Protein AF-U1SFY6-F1 (afdb_monomer_lite)

pLDDT: mean 76.47, std 9.53, range [49.84, 92.94]

Sequence (191 aa):
MIACAILELCFGMWHQLIAFMLAITPFYAVVGLLTALAYGDMALTVPIFVRIFLLGLTCLPMLTAREADVVRVLQTLHAPRAVTLAVLISLRFVHVMAVQAHRVVAARRTMPRRGVRLVPLWRMLVPLLDRALAIGDDLTHSLELRGFTLRSNARYSVYKTLHMRGIDYLWISLWVALNITLIVLWIMGIA

Radius of gyration: 24.05 Å; chains: 1; bounding box: 48×63×58 Å

Foldseek 3Di:
DVVVLVLCVVVPCVVLLVVVCVVCVVVLVVVLVVLCVPPVDPVVSVVVSVVVVVVVSVCSVVVVDDLVVVLLVVVVVVHQPVVSVVSVCVVVLVVVLVVVLVVLVVVVVPDPDPPDPDDDPVVSVVVSVVVSVVVVVVVVVVCVVVVNDSDPPDDDDDPDHDDDDPVNVVSVVVVVVVVVVVVVCVVVVVD

Structure (mmCIF, N/CA/C/O backbone):
data_AF-U1SFY6-F1
#
_entry.id   AF-U1SFY6-F1
#
loop_
_atom_site.group_PDB
_atom_site.id
_atom_site.type_symbol
_atom_site.label_atom_id
_atom_site.label_alt_id
_atom_site.label_comp_id
_atom_site.label_asym_id
_atom_site.label_entity_id
_atom_site.label_seq_id
_atom_site.pdbx_PDB_ins_code
_atom_site.Cartn_x
_atom_site.Cartn_y
_atom_site.Cartn_z
_atom_site.occupancy
_atom_site.B_iso_or_equiv
_atom_site.auth_seq_id
_atom_site.auth_comp_id
_atom_site.auth_asym_id
_atom_site.auth_atom_id
_atom_site.pdbx_PDB_model_num
ATOM 1 N N . MET A 1 1 ? -14.362 -9.709 16.902 1.00 60.75 1 MET A N 1
ATOM 2 C CA . MET A 1 1 ? -13.272 -8.703 16.868 1.00 60.75 1 MET A CA 1
ATOM 3 C C . MET A 1 1 ? -12.150 -9.019 17.854 1.00 60.75 1 MET A C 1
ATOM 5 O O . MET A 1 1 ? -11.043 -9.244 17.395 1.00 60.75 1 MET A O 1
ATOM 9 N N . ILE A 1 2 ? -12.410 -9.132 19.166 1.00 63.94 2 ILE A N 1
ATOM 10 C CA . ILE A 1 2 ? -11.377 -9.502 20.166 1.00 63.94 2 ILE A CA 1
ATOM 11 C C . ILE A 1 2 ? -10.729 -10.858 19.847 1.00 63.94 2 ILE A C 1
ATOM 13 O O . ILE A 1 2 ? -9.516 -11.004 19.919 1.00 63.94 2 ILE A O 1
ATOM 17 N N . ALA A 1 3 ? -11.516 -11.837 19.401 1.00 63.28 3 ALA A N 1
ATOM 18 C CA . ALA A 1 3 ? -10.965 -13.131 19.020 1.00 63.28 3 ALA A CA 1
ATOM 19 C C . ALA A 1 3 ? -10.071 -13.073 17.762 1.00 63.28 3 ALA A C 1
ATOM 21 O O . ALA A 1 3 ? -9.111 -13.824 17.685 1.00 63.28 3 ALA A O 1
ATOM 22 N N . CYS A 1 4 ? -10.294 -12.135 16.828 1.00 61.38 4 CYS A N 1
ATOM 23 C CA . CYS A 1 4 ? -9.389 -11.930 15.687 1.00 61.38 4 CYS A CA 1
ATOM 24 C C . CYS A 1 4 ? -8.021 -11.405 16.151 1.00 61.38 4 CYS A C 1
ATOM 26 O O . CYS A 1 4 ? -6.992 -11.893 15.697 1.00 61.38 4 CYS A O 1
ATOM 28 N N . ALA A 1 5 ? -8.020 -10.481 17.118 1.00 61.16 5 ALA A N 1
ATOM 29 C CA . ALA A 1 5 ? -6.802 -9.957 17.733 1.00 61.16 5 ALA A CA 1
ATOM 30 C C . ALA A 1 5 ? -5.969 -11.060 18.406 1.00 61.16 5 ALA A C 1
ATOM 32 O O . ALA A 1 5 ? -4.752 -11.107 18.259 1.00 61.16 5 ALA A O 1
ATOM 33 N N . ILE A 1 6 ? -6.630 -11.983 19.111 1.00 64.88 6 ILE A N 1
ATOM 34 C CA . ILE A 1 6 ? -5.972 -13.113 19.786 1.00 64.88 6 ILE A CA 1
ATOM 35 C C . ILE A 1 6 ? -5.324 -14.069 18.773 1.00 64.88 6 ILE A C 1
ATOM 37 O O . ILE A 1 6 ? -4.258 -14.617 19.040 1.00 64.88 6 ILE A O 1
ATOM 41 N N . LEU A 1 7 ? -5.911 -14.232 17.586 1.00 65.19 7 LEU A N 1
ATOM 42 C CA . LEU A 1 7 ? -5.336 -15.071 16.533 1.00 65.19 7 LEU A CA 1
ATOM 43 C C . LEU A 1 7 ? -4.107 -14.450 15.878 1.00 65.19 7 LEU A C 1
ATOM 45 O O . LEU A 1 7 ? -3.131 -15.156 15.634 1.00 65.19 7 LEU A O 1
ATOM 49 N N . GLU A 1 8 ? -4.118 -13.138 15.652 1.00 64.88 8 GLU A N 1
ATOM 50 C CA . GLU A 1 8 ? -2.944 -12.403 15.165 1.00 64.88 8 GLU A CA 1
ATOM 51 C C . GLU A 1 8 ? -1.780 -12.476 16.166 1.00 64.88 8 GLU A C 1
ATOM 53 O O . GLU A 1 8 ? -0.625 -12.668 15.778 1.00 64.88 8 GLU A O 1
ATOM 58 N N . LEU A 1 9 ? -2.095 -12.415 17.463 1.00 62.12 9 LEU A N 1
ATOM 59 C CA . LEU A 1 9 ? -1.148 -12.628 18.556 1.00 62.12 9 LEU A CA 1
ATOM 60 C C . LEU A 1 9 ? -0.608 -14.075 18.546 1.00 62.12 9 LEU A C 1
ATOM 62 O O . LEU A 1 9 ? 0.602 -14.283 18.519 1.00 62.12 9 LEU A O 1
ATOM 66 N N . CYS A 1 10 ? -1.462 -15.100 18.463 1.00 61.00 10 CYS A N 1
ATOM 67 C CA . CYS A 1 10 ? -1.027 -16.506 18.438 1.00 61.00 10 CYS A CA 1
ATOM 68 C C . CYS A 1 10 ? -0.093 -16.866 17.267 1.00 61.00 10 CYS A C 1
ATOM 70 O O . CYS A 1 10 ? 0.746 -17.751 17.419 1.00 61.00 10 CYS A O 1
ATOM 72 N N . PHE A 1 11 ? -0.194 -16.186 16.123 1.00 62.78 11 PHE A N 1
ATOM 73 C CA . PHE A 1 11 ? 0.600 -16.492 14.926 1.00 62.78 11 PHE A CA 1
ATOM 74 C C . PHE A 1 11 ? 1.992 -15.842 14.874 1.00 62.78 11 PHE A C 1
ATOM 76 O O . PHE A 1 11 ? 2.694 -15.958 13.870 1.00 62.78 11 PHE A O 1
ATOM 83 N N . GLY A 1 12 ? 2.443 -15.202 15.957 1.00 61.94 12 GLY A N 1
ATOM 84 C CA . GLY A 1 12 ? 3.838 -14.764 16.075 1.00 61.94 12 GLY A CA 1
ATOM 85 C C . GLY A 1 12 ? 4.128 -13.362 15.532 1.00 61.94 12 GLY A C 1
ATOM 86 O O . GLY A 1 12 ? 5.285 -12.945 15.518 1.00 61.94 12 GLY A O 1
ATOM 87 N N . MET A 1 13 ? 3.103 -12.584 15.163 1.00 66.06 13 MET A N 1
ATOM 88 C CA . MET A 1 13 ? 3.252 -11.183 14.736 1.00 66.06 13 MET A CA 1
ATOM 89 C C . MET A 1 13 ? 3.476 -10.203 15.907 1.00 66.06 13 MET A C 1
ATOM 91 O O . MET A 1 13 ? 3.381 -8.991 15.723 1.00 66.06 13 MET A O 1
ATOM 95 N N . TRP A 1 14 ? 3.832 -10.689 17.103 1.00 62.31 14 TRP A N 1
ATOM 96 C CA . TRP A 1 14 ? 4.016 -9.886 18.323 1.00 62.31 14 TRP A CA 1
ATOM 97 C C . TRP A 1 14 ? 4.923 -8.668 18.130 1.00 62.31 14 TRP A C 1
ATOM 99 O O . TRP A 1 14 ? 4.582 -7.575 18.570 1.00 62.31 14 TRP A O 1
ATOM 109 N N . HIS A 1 15 ? 6.046 -8.819 17.421 1.00 63.81 15 HIS A N 1
ATOM 110 C CA . HIS A 1 15 ? 6.962 -7.702 17.165 1.00 63.81 15 HIS A CA 1
ATOM 111 C C . HIS A 1 15 ? 6.324 -6.608 16.298 1.00 63.81 15 HIS A C 1
ATOM 113 O O . HIS A 1 15 ? 6.513 -5.421 16.556 1.00 63.81 15 HIS A O 1
ATOM 119 N N . GLN A 1 16 ? 5.546 -6.998 15.287 1.00 67.81 16 GLN A N 1
ATOM 120 C CA . GLN A 1 16 ? 4.868 -6.064 14.385 1.00 67.81 16 GLN A CA 1
ATOM 121 C C . GLN A 1 16 ? 3.670 -5.403 15.071 1.00 67.81 16 GLN A C 1
ATOM 123 O O . GLN A 1 16 ? 3.441 -4.212 14.888 1.00 67.81 16 GLN A O 1
ATOM 128 N N . LEU A 1 17 ? 2.963 -6.147 15.920 1.00 70.12 17 LEU A N 1
ATOM 129 C CA . LEU A 1 17 ? 1.847 -5.648 16.712 1.00 70.12 17 LEU A CA 1
ATOM 130 C C . LEU A 1 17 ? 2.308 -4.637 17.769 1.00 70.12 17 LEU A C 1
ATOM 132 O O . LEU A 1 17 ? 1.691 -3.585 17.900 1.00 70.12 17 LEU A O 1
ATOM 136 N N . ILE A 1 18 ? 3.425 -4.892 18.460 1.00 69.69 18 ILE A N 1
ATOM 137 C CA . ILE A 1 18 ? 4.016 -3.940 19.415 1.00 69.69 18 ILE A C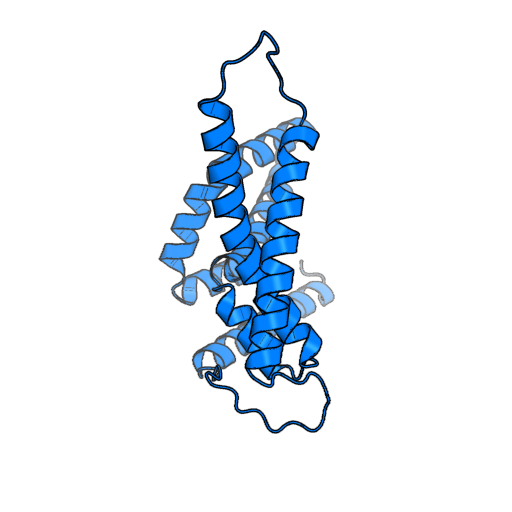A 1
ATOM 138 C C . ILE A 1 18 ? 4.518 -2.683 18.692 1.00 69.69 18 ILE A C 1
ATOM 140 O O . ILE A 1 18 ? 4.230 -1.570 19.131 1.00 69.69 18 ILE A O 1
ATOM 144 N N . ALA A 1 19 ? 5.225 -2.840 17.565 1.00 72.19 19 ALA A N 1
ATOM 145 C CA . ALA A 1 19 ? 5.704 -1.707 16.772 1.00 72.19 19 ALA A CA 1
ATOM 146 C C . ALA A 1 19 ? 4.543 -0.842 16.254 1.00 72.19 19 ALA A C 1
ATOM 148 O O . ALA A 1 19 ? 4.602 0.386 16.327 1.00 72.19 19 ALA A O 1
ATOM 149 N N . PHE A 1 20 ? 3.469 -1.477 15.782 1.00 72.75 20 PHE A N 1
ATOM 150 C CA . PHE A 1 20 ? 2.265 -0.781 15.352 1.00 72.75 20 PHE A CA 1
ATOM 151 C C . PHE A 1 20 ? 1.560 -0.090 16.513 1.00 72.75 20 PHE A C 1
ATOM 153 O O . PHE A 1 20 ? 1.269 1.095 16.394 1.00 72.75 20 PHE A O 1
ATOM 160 N N . MET A 1 21 ? 1.338 -0.783 17.638 1.00 73.75 21 MET A N 1
ATOM 161 C CA . MET A 1 21 ? 0.716 -0.196 18.828 1.00 73.75 21 MET A CA 1
ATOM 162 C C . MET A 1 21 ? 1.463 1.055 19.279 1.00 73.75 21 MET A C 1
ATOM 164 O O . MET A 1 21 ? 0.836 2.090 19.496 1.00 73.75 21 MET A O 1
ATOM 168 N N . LEU A 1 22 ? 2.795 1.003 19.337 1.00 77.88 22 LEU A N 1
ATOM 169 C CA . LEU A 1 22 ? 3.610 2.157 19.703 1.00 77.88 22 LEU A CA 1
ATOM 170 C C . LEU A 1 22 ? 3.464 3.309 18.694 1.00 77.88 22 LEU A C 1
ATOM 172 O O . LEU A 1 22 ? 3.285 4.457 19.094 1.00 77.88 22 LEU A O 1
ATOM 176 N N . ALA A 1 23 ? 3.488 3.010 17.393 1.00 78.38 23 ALA A N 1
ATOM 177 C CA . ALA A 1 23 ? 3.382 4.018 16.339 1.00 78.38 23 ALA A CA 1
ATOM 178 C C . ALA A 1 23 ? 2.000 4.692 16.278 1.00 78.38 23 ALA A C 1
ATOM 180 O O . ALA A 1 23 ? 1.906 5.881 15.974 1.00 78.38 23 ALA A O 1
ATOM 181 N N . ILE A 1 24 ? 0.927 3.953 16.571 1.00 79.62 24 ILE A N 1
ATOM 182 C CA . ILE A 1 24 ? -0.454 4.428 16.417 1.00 79.62 24 ILE A CA 1
ATOM 183 C C . ILE A 1 24 ? -1.080 4.944 17.723 1.00 79.62 24 ILE A C 1
ATOM 185 O O . ILE A 1 24 ? -2.134 5.580 17.696 1.00 79.62 24 ILE A O 1
ATOM 189 N N . THR A 1 25 ? -0.408 4.749 18.862 1.00 82.00 25 THR A N 1
ATOM 190 C CA . THR A 1 25 ? -0.782 5.321 20.168 1.00 82.00 25 THR A CA 1
ATOM 191 C C . THR A 1 25 ? -1.170 6.809 20.100 1.00 82.00 25 THR A C 1
ATOM 193 O O . THR A 1 25 ? -2.245 7.145 20.601 1.00 82.00 25 THR A O 1
ATOM 196 N N . PRO A 1 26 ? -0.396 7.720 19.465 1.00 82.38 26 PRO A N 1
ATOM 197 C CA . PRO A 1 26 ? -0.779 9.134 19.405 1.00 82.38 26 PRO A CA 1
ATOM 198 C C . PRO A 1 26 ? -2.074 9.366 18.616 1.00 82.38 26 PRO A C 1
ATOM 200 O O . PRO A 1 26 ? -2.867 10.231 18.977 1.00 82.38 26 PRO A O 1
ATOM 203 N N . PHE A 1 27 ? -2.327 8.570 17.576 1.00 83.00 27 PHE A N 1
ATOM 204 C CA . PHE A 1 27 ? -3.562 8.654 16.801 1.00 83.00 27 PHE A CA 1
ATOM 205 C C . PHE A 1 27 ? -4.770 8.200 17.630 1.00 83.00 27 PHE A C 1
ATOM 207 O O . PHE A 1 27 ? -5.772 8.911 17.695 1.00 83.00 27 PHE A O 1
ATOM 214 N N . TYR A 1 28 ? -4.662 7.073 18.340 1.00 81.56 28 TYR A N 1
ATOM 215 C CA . TYR A 1 28 ? -5.741 6.609 19.217 1.00 81.56 28 TYR A CA 1
ATOM 216 C C . TYR A 1 28 ? -5.971 7.512 20.425 1.00 81.56 28 TYR A C 1
ATOM 218 O O . TYR A 1 28 ? -7.112 7.639 20.853 1.00 81.56 28 TYR A O 1
ATOM 226 N N . ALA A 1 29 ? -4.941 8.180 20.947 1.00 82.88 29 ALA A N 1
ATOM 227 C CA . ALA A 1 29 ? -5.110 9.165 22.012 1.00 82.88 29 ALA A CA 1
ATOM 228 C C . ALA A 1 29 ? -5.989 10.342 21.554 1.00 82.88 29 ALA A C 1
ATOM 230 O O . ALA A 1 29 ? -6.908 10.743 22.267 1.00 82.88 29 ALA A O 1
ATOM 231 N N . VAL A 1 30 ? -5.762 10.848 20.335 1.00 84.69 30 VAL A N 1
ATOM 232 C CA . VAL A 1 30 ? -6.580 11.919 19.743 1.00 84.69 30 VAL A CA 1
ATOM 233 C C . VAL A 1 30 ? -8.007 11.439 19.490 1.00 84.69 30 VAL A C 1
ATOM 235 O O . VAL A 1 30 ? -8.955 12.121 19.873 1.00 84.69 30 VAL A O 1
ATOM 238 N N . VAL A 1 31 ? -8.178 10.256 18.893 1.00 82.69 31 VAL A N 1
ATOM 239 C CA . VAL A 1 31 ? -9.510 9.686 18.637 1.00 82.69 31 VAL A CA 1
ATOM 240 C C . VAL A 1 31 ? -10.267 9.449 19.944 1.00 82.69 31 VAL A C 1
ATOM 242 O O . VAL A 1 31 ? -11.427 9.833 20.035 1.00 82.69 31 VAL A O 1
ATOM 245 N N . GLY A 1 32 ? -9.604 8.897 20.964 1.00 79.81 32 GLY A N 1
ATOM 246 C CA . GLY A 1 32 ? -10.164 8.653 22.293 1.00 79.81 32 GLY A CA 1
ATOM 247 C C . GLY A 1 32 ? -10.653 9.932 22.970 1.00 79.81 32 GLY A C 1
ATOM 248 O O . GLY A 1 32 ? -11.788 9.980 23.446 1.00 79.81 32 GLY A O 1
ATOM 249 N N . LEU A 1 33 ? -9.835 10.990 22.935 1.00 81.56 33 LEU A N 1
ATOM 250 C CA . LEU A 1 33 ? -10.195 12.307 23.461 1.00 81.56 33 LEU A CA 1
ATOM 251 C C . LEU A 1 33 ? -11.405 12.900 22.723 1.00 81.56 33 LEU A C 1
ATOM 253 O O . LEU A 1 33 ? -12.333 13.392 23.361 1.00 81.56 33 LEU A O 1
ATOM 257 N N . LEU A 1 34 ? -11.424 12.815 21.389 1.00 81.81 34 LEU A N 1
ATOM 258 C CA . LEU A 1 34 ? -12.546 13.289 20.577 1.00 81.81 34 LEU A CA 1
ATOM 259 C C . LEU A 1 34 ? -13.835 12.518 20.882 1.00 81.81 34 LEU A C 1
ATOM 261 O O . LEU A 1 34 ? -14.889 13.133 21.014 1.00 81.81 34 LEU A O 1
ATOM 265 N N . THR A 1 35 ? -13.766 11.194 21.054 1.00 77.88 35 THR A N 1
ATOM 266 C CA . THR A 1 35 ? -14.936 10.393 21.447 1.00 77.88 35 THR A CA 1
ATOM 267 C C . THR A 1 35 ? -15.434 10.721 22.853 1.00 77.88 35 THR A C 1
ATOM 269 O O . THR A 1 35 ? -16.644 10.793 23.048 1.00 77.88 35 THR A O 1
ATOM 272 N N . ALA A 1 36 ? -14.536 10.979 23.809 1.00 76.75 36 ALA A N 1
ATOM 273 C CA . ALA A 1 36 ? -14.913 11.365 25.170 1.00 76.75 36 ALA A CA 1
ATOM 274 C C . ALA A 1 36 ? -15.603 12.738 25.210 1.00 76.75 36 ALA A C 1
ATOM 276 O O . ALA A 1 36 ? -16.599 12.910 25.911 1.00 76.75 36 ALA A O 1
ATOM 277 N N . LEU A 1 37 ? -15.114 13.695 24.415 1.00 79.19 37 LEU A N 1
ATOM 278 C CA . LEU A 1 37 ? -15.720 15.022 24.288 1.00 79.19 37 LEU A CA 1
ATOM 279 C C . LEU A 1 37 ? -17.060 14.996 23.538 1.00 79.19 37 LEU A C 1
ATOM 281 O O . LEU A 1 37 ? -17.925 15.818 23.823 1.00 79.19 37 LEU A O 1
ATOM 285 N N . ALA A 1 38 ? -17.238 14.075 22.588 1.00 77.38 38 ALA A N 1
ATOM 286 C CA . ALA A 1 38 ? -18.448 13.997 21.773 1.00 77.38 38 ALA A CA 1
ATOM 287 C C . ALA A 1 38 ? -19.645 13.363 22.500 1.00 77.38 38 ALA A C 1
ATOM 289 O O . ALA A 1 38 ? -20.773 13.801 22.286 1.00 77.38 38 ALA A O 1
ATOM 290 N N . TYR A 1 39 ? -19.423 12.334 23.326 1.00 74.06 39 TYR A N 1
ATOM 291 C CA . TYR A 1 39 ? -20.517 11.564 23.934 1.00 74.06 39 TYR A CA 1
ATOM 292 C C . TYR A 1 39 ? -20.801 11.908 25.400 1.00 74.06 39 TYR A C 1
ATOM 294 O O . TYR A 1 39 ? -21.928 11.698 25.839 1.00 74.06 39 TYR A O 1
ATOM 302 N N . GLY A 1 40 ? -19.833 12.421 26.170 1.00 69.25 40 GLY A N 1
ATOM 303 C CA . GLY A 1 40 ? -20.029 12.853 27.567 1.00 69.25 40 GLY A CA 1
ATOM 304 C C . GLY A 1 40 ? -20.360 11.747 28.587 1.00 69.25 40 GLY A C 1
ATOM 305 O O . GLY A 1 40 ? -20.183 11.962 29.783 1.00 69.25 40 GLY A O 1
ATOM 306 N N . ASP A 1 41 ? -20.779 10.560 28.138 1.00 77.06 41 ASP A N 1
ATOM 307 C CA . ASP A 1 41 ? -21.081 9.385 28.957 1.00 77.06 41 ASP A CA 1
ATOM 308 C C . ASP A 1 41 ? -20.029 8.278 28.748 1.00 77.06 41 ASP A C 1
ATOM 310 O O . ASP A 1 41 ? -19.754 7.826 27.626 1.00 77.06 41 ASP A O 1
ATOM 314 N N . MET A 1 42 ? -19.436 7.824 29.855 1.00 71.50 42 MET A N 1
ATOM 315 C CA . MET A 1 42 ? -18.417 6.772 29.887 1.00 71.50 42 MET A CA 1
ATOM 316 C C . MET A 1 42 ? -18.969 5.417 29.411 1.00 71.50 42 MET A C 1
ATOM 318 O O . MET A 1 42 ? -18.224 4.639 28.814 1.00 71.50 42 MET A O 1
ATOM 322 N N . ALA A 1 43 ? -20.264 5.142 29.605 1.00 76.31 43 ALA A N 1
ATOM 323 C CA . ALA A 1 43 ? -20.870 3.854 29.259 1.00 76.31 43 ALA A CA 1
ATOM 324 C C . ALA A 1 43 ? -20.941 3.607 27.740 1.00 76.31 43 ALA A C 1
ATOM 326 O O . ALA A 1 43 ? -20.816 2.469 27.286 1.00 76.31 43 ALA A O 1
ATOM 327 N N . LEU A 1 44 ? -21.089 4.670 26.943 1.00 73.31 44 LEU A N 1
ATOM 328 C CA . LEU A 1 44 ? -21.147 4.598 25.476 1.00 73.31 44 LEU A CA 1
ATOM 329 C C . LEU A 1 44 ? -19.785 4.853 24.821 1.00 73.31 44 LEU A C 1
ATOM 331 O O . LEU A 1 44 ? -19.487 4.304 23.761 1.00 73.31 44 LEU A O 1
ATOM 335 N N . THR A 1 45 ? -18.922 5.632 25.475 1.00 76.06 45 THR A N 1
ATOM 336 C CA . THR A 1 45 ? -17.597 5.986 24.947 1.00 76.06 45 THR A CA 1
ATOM 337 C C . THR A 1 45 ? -16.660 4.777 24.885 1.00 76.06 45 THR A C 1
ATOM 339 O O . THR A 1 45 ? -16.005 4.545 23.865 1.00 76.06 45 THR A O 1
ATOM 342 N N . VAL A 1 46 ? -16.618 3.969 25.949 1.00 78.12 46 VAL A N 1
ATOM 343 C CA . VAL A 1 46 ? -15.727 2.801 26.051 1.00 78.12 46 VAL A CA 1
ATOM 344 C C . VAL A 1 46 ? -15.965 1.762 24.940 1.00 78.12 46 VAL A C 1
ATOM 346 O O . VAL A 1 46 ? -14.995 1.400 24.268 1.00 78.12 46 VAL A O 1
ATOM 349 N N . PRO A 1 47 ? -17.198 1.286 24.661 1.00 79.88 47 PRO A N 1
ATOM 350 C CA . PRO A 1 47 ? -17.410 0.285 23.613 1.00 79.88 47 PRO A CA 1
ATOM 351 C C . PRO A 1 47 ? -17.117 0.817 22.202 1.00 79.88 47 PRO A C 1
ATOM 353 O O . PRO A 1 47 ? -16.623 0.064 21.359 1.00 79.88 47 PRO A O 1
ATOM 356 N N . ILE A 1 48 ? -17.373 2.102 21.931 1.00 79.06 48 ILE A N 1
ATOM 357 C CA . ILE A 1 48 ? -17.061 2.728 20.635 1.00 79.06 48 ILE A CA 1
ATOM 358 C C . ILE A 1 48 ? -15.545 2.801 20.434 1.00 79.06 48 ILE A C 1
ATOM 360 O O . ILE A 1 48 ? -15.041 2.393 19.386 1.00 79.06 48 ILE A O 1
ATOM 364 N N . PHE A 1 49 ? -14.810 3.251 21.453 1.00 80.56 49 PHE A N 1
ATOM 365 C CA . PHE A 1 49 ? -13.353 3.318 21.410 1.00 80.56 49 PHE A CA 1
ATOM 366 C C . PHE A 1 49 ? -12.723 1.937 21.184 1.00 80.56 49 PHE A C 1
ATOM 368 O O . PHE A 1 49 ? -11.892 1.770 20.289 1.00 80.56 49 PHE A O 1
ATOM 375 N N . VAL A 1 50 ? -13.176 0.919 21.925 1.00 81.19 50 VAL A N 1
ATOM 376 C CA . VAL A 1 50 ? -12.691 -0.464 21.787 1.00 81.19 50 VAL A CA 1
ATOM 377 C C . VAL A 1 50 ? -12.955 -1.018 20.383 1.00 81.19 50 VAL A C 1
ATOM 379 O O . VAL A 1 50 ? -12.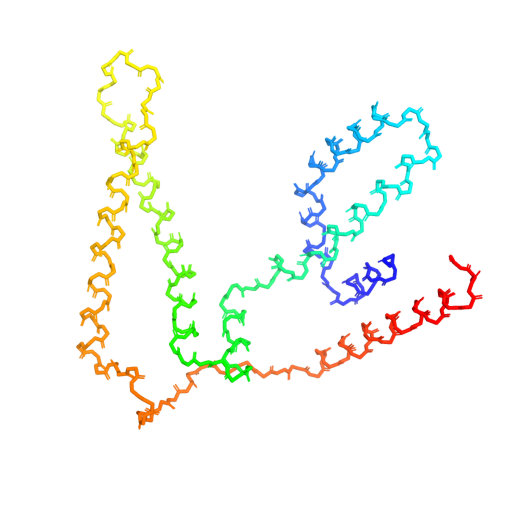096 -1.700 19.826 1.00 81.19 50 VAL A O 1
ATOM 382 N N . ARG A 1 51 ? -14.100 -0.704 19.762 1.00 78.56 51 ARG A N 1
ATOM 383 C CA . ARG A 1 51 ? -14.391 -1.113 18.375 1.00 78.56 51 ARG A CA 1
ATOM 384 C C . ARG A 1 51 ? -13.431 -0.484 17.371 1.00 78.56 51 ARG A C 1
ATOM 386 O O . ARG A 1 51 ? -12.909 -1.197 16.521 1.00 78.56 51 ARG A O 1
ATOM 393 N N . ILE A 1 52 ? -13.184 0.822 17.473 1.00 80.31 52 ILE A N 1
ATOM 394 C CA . ILE A 1 52 ? -12.259 1.528 16.572 1.00 80.31 52 ILE A CA 1
ATOM 395 C C . ILE A 1 52 ? -10.836 0.979 16.736 1.00 80.31 52 ILE A C 1
ATOM 397 O O . ILE A 1 52 ? -10.149 0.730 15.746 1.00 80.31 52 ILE A O 1
ATOM 401 N N . PHE A 1 53 ? -10.424 0.720 17.976 1.00 79.56 53 PHE A N 1
ATOM 402 C CA . PHE A 1 53 ? -9.131 0.120 18.286 1.00 79.56 53 PHE A CA 1
ATOM 403 C C . PHE A 1 53 ? -8.973 -1.283 17.685 1.00 79.56 53 PHE A C 1
ATOM 405 O O . PHE A 1 53 ? -7.975 -1.577 17.026 1.00 79.56 53 PHE A O 1
ATOM 412 N N . LEU A 1 54 ? -9.982 -2.142 17.856 1.00 76.50 54 LEU A N 1
ATOM 413 C CA . LEU A 1 54 ? -9.984 -3.491 17.289 1.00 76.50 54 LEU A CA 1
ATOM 414 C C . LEU A 1 54 ? -10.014 -3.478 15.756 1.00 76.50 54 LEU A C 1
ATOM 416 O O . LEU A 1 54 ? -9.349 -4.303 15.138 1.00 76.50 54 LEU A O 1
ATOM 420 N N . LEU A 1 55 ? -10.744 -2.544 15.139 1.00 76.88 55 LEU A N 1
ATOM 421 C CA . LEU A 1 55 ? -10.752 -2.372 13.684 1.00 76.88 55 LEU A CA 1
ATO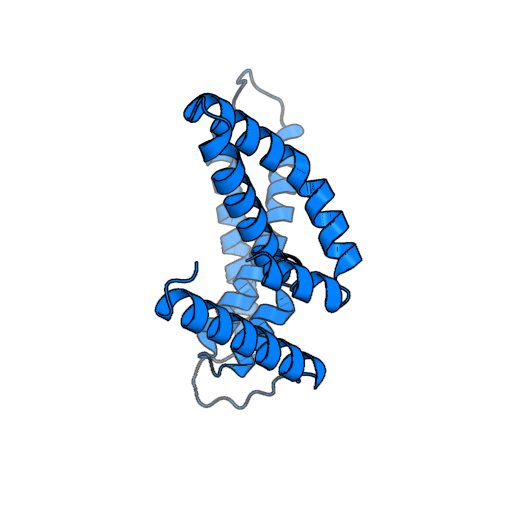M 422 C C . LEU A 1 55 ? -9.364 -2.015 13.154 1.00 76.88 55 LEU A C 1
ATOM 424 O O . LEU A 1 55 ? -8.894 -2.636 12.203 1.00 76.88 55 LEU A O 1
ATOM 428 N N . GLY A 1 56 ? -8.666 -1.066 13.777 1.00 74.69 56 GLY A N 1
ATOM 429 C CA . GLY A 1 56 ? -7.316 -0.742 13.326 1.00 74.69 56 GLY A CA 1
ATOM 430 C C . GLY A 1 56 ? -6.312 -1.869 13.585 1.00 74.69 56 GLY A C 1
ATOM 431 O O . GLY A 1 56 ? -5.369 -2.008 12.811 1.00 74.69 56 GLY A O 1
ATOM 432 N N . LEU A 1 57 ? -6.539 -2.723 14.591 1.00 73.31 57 LEU A N 1
ATOM 433 C CA . LEU A 1 57 ? -5.748 -3.940 14.773 1.00 73.31 57 LEU A CA 1
ATOM 434 C C . LEU A 1 57 ? -5.936 -4.918 13.601 1.00 73.31 57 LEU A C 1
ATOM 436 O O . LEU A 1 57 ? -4.955 -5.399 13.057 1.00 73.31 57 LEU A O 1
ATOM 440 N N . THR A 1 58 ? -7.164 -5.115 13.111 1.00 72.50 58 THR A N 1
ATOM 441 C CA . THR A 1 58 ? -7.403 -5.988 11.941 1.00 72.50 58 THR A CA 1
ATOM 442 C C . THR A 1 58 ? -6.771 -5.486 10.637 1.00 72.50 58 THR A C 1
ATOM 444 O O . THR A 1 58 ? -6.640 -6.244 9.677 1.00 72.50 58 THR A O 1
ATOM 447 N N . CYS A 1 59 ? -6.341 -4.221 10.582 1.00 70.50 59 CYS A N 1
ATOM 448 C CA . CYS A 1 59 ? -5.583 -3.674 9.455 1.00 70.50 59 CYS A CA 1
ATOM 449 C C . CYS A 1 59 ? -4.077 -3.999 9.520 1.00 70.50 59 CYS A C 1
ATOM 451 O O . CYS A 1 59 ? -3.361 -3.750 8.551 1.00 70.50 59 CYS A O 1
ATOM 453 N N . LEU A 1 60 ? -3.578 -4.567 10.623 1.00 72.25 60 LEU A N 1
ATOM 454 C CA . LEU A 1 60 ? -2.183 -4.987 10.785 1.00 72.25 60 LEU A CA 1
ATOM 455 C C . LEU A 1 60 ? -1.625 -5.839 9.639 1.00 72.25 60 LEU A C 1
ATOM 457 O O . LEU A 1 60 ? -0.570 -5.468 9.114 1.00 72.25 60 LEU A O 1
ATOM 461 N N . PRO A 1 61 ? -2.282 -6.935 9.200 1.00 69.69 61 PRO A N 1
ATOM 462 C CA . PRO A 1 61 ? -1.749 -7.770 8.125 1.00 69.69 61 PRO A CA 1
ATOM 463 C C . PRO A 1 61 ? -1.481 -6.971 6.843 1.00 69.69 61 PRO A C 1
ATOM 465 O O . PRO A 1 61 ? -0.497 -7.231 6.147 1.00 69.69 61 PRO A O 1
ATOM 468 N N . MET A 1 62 ? -2.290 -5.939 6.573 1.00 67.56 62 MET A N 1
ATOM 469 C CA . MET A 1 62 ? -2.136 -5.064 5.411 1.00 67.56 62 MET A CA 1
ATOM 470 C C . MET A 1 62 ? -0.860 -4.211 5.474 1.00 67.56 62 MET A C 1
ATOM 472 O O . MET A 1 62 ? -0.249 -3.966 4.439 1.00 67.56 62 MET A O 1
ATOM 476 N N . LEU A 1 63 ? -0.427 -3.798 6.668 1.00 65.12 63 LEU A N 1
ATOM 477 C CA . LEU A 1 63 ? 0.802 -3.016 6.865 1.00 65.12 63 LEU A CA 1
ATOM 478 C C . LEU A 1 63 ? 2.062 -3.883 6.870 1.00 65.12 63 LEU A C 1
ATOM 480 O O . LEU A 1 63 ? 3.148 -3.417 6.536 1.00 65.12 63 LEU A O 1
ATOM 484 N N . THR A 1 64 ? 1.927 -5.146 7.268 1.00 66.31 64 THR A N 1
ATOM 485 C CA . THR A 1 64 ? 3.053 -6.084 7.359 1.00 66.31 64 THR A CA 1
ATOM 486 C C . THR A 1 64 ? 3.351 -6.790 6.041 1.00 66.31 64 THR A C 1
ATOM 488 O O . THR A 1 64 ? 4.464 -7.280 5.837 1.00 66.31 64 THR A O 1
ATOM 491 N N . ALA A 1 65 ? 2.375 -6.835 5.132 1.00 68.81 65 ALA A N 1
ATOM 492 C CA . ALA A 1 65 ? 2.552 -7.408 3.812 1.00 68.81 65 ALA A CA 1
ATOM 493 C C . ALA A 1 65 ? 3.500 -6.536 2.980 1.00 68.81 65 ALA A C 1
ATOM 495 O O . ALA A 1 65 ? 3.280 -5.341 2.782 1.00 68.81 65 ALA A O 1
ATOM 496 N N . ARG A 1 66 ? 4.558 -7.144 2.438 1.00 71.12 66 ARG A N 1
ATOM 497 C CA . ARG A 1 66 ? 5.441 -6.444 1.507 1.00 71.12 66 ARG A CA 1
ATOM 498 C C . ARG A 1 66 ? 4.660 -6.150 0.228 1.00 71.12 66 ARG A C 1
ATOM 500 O O . ARG A 1 66 ? 4.085 -7.053 -0.372 1.00 71.12 66 ARG A O 1
ATOM 507 N N . GLU A 1 67 ? 4.716 -4.915 -0.253 1.00 69.00 67 GLU A N 1
ATOM 508 C CA . GLU A 1 67 ? 4.008 -4.464 -1.465 1.00 69.00 67 GLU A CA 1
ATOM 509 C C . GLU A 1 67 ? 4.276 -5.366 -2.684 1.00 69.00 67 GLU A C 1
ATOM 511 O O . GLU A 1 67 ? 3.394 -5.666 -3.485 1.00 69.00 67 GLU A O 1
ATOM 516 N N . ALA A 1 68 ? 5.509 -5.870 -2.796 1.00 66.81 68 ALA A N 1
ATOM 517 C CA . ALA A 1 68 ? 5.909 -6.778 -3.861 1.00 66.81 68 ALA A CA 1
ATOM 518 C C . ALA A 1 68 ? 5.263 -8.172 -3.752 1.00 66.81 68 ALA A C 1
ATOM 520 O O . ALA A 1 68 ? 5.212 -8.883 -4.754 1.00 66.81 68 ALA A O 1
ATOM 521 N N . ASP A 1 69 ? 4.860 -8.611 -2.557 1.00 72.31 69 ASP A N 1
ATOM 522 C CA . ASP A 1 69 ? 4.154 -9.881 -2.349 1.00 72.31 69 ASP A CA 1
ATOM 523 C C . ASP A 1 69 ? 2.673 -9.743 -2.751 1.00 72.31 69 ASP A C 1
ATOM 525 O O . ASP A 1 69 ? 2.142 -10.651 -3.385 1.00 72.31 69 ASP A O 1
ATOM 529 N N . VAL A 1 70 ? 2.049 -8.576 -2.527 1.00 70.44 70 VAL A N 1
ATOM 530 C CA . VAL A 1 70 ? 0.665 -8.276 -2.958 1.00 70.44 70 VAL A CA 1
ATOM 531 C C . VAL A 1 70 ? 0.498 -8.453 -4.466 1.00 70.44 70 VAL A C 1
ATOM 533 O O . VAL A 1 70 ? -0.432 -9.116 -4.926 1.00 70.44 70 VAL A O 1
ATOM 536 N N . VAL A 1 71 ? 1.434 -7.930 -5.262 1.00 70.50 71 VAL A N 1
ATOM 537 C CA . VAL A 1 71 ? 1.332 -8.077 -6.721 1.00 70.50 71 VAL A CA 1
ATOM 538 C C . VAL A 1 71 ? 1.616 -9.500 -7.188 1.00 70.50 71 VAL A C 1
ATOM 540 O O . VAL A 1 71 ? 1.052 -9.949 -8.183 1.00 70.50 71 VAL A O 1
ATOM 543 N N . ARG A 1 72 ? 2.446 -10.246 -6.453 1.00 72.62 72 ARG A N 1
ATOM 544 C CA . ARG A 1 72 ? 2.682 -11.667 -6.737 1.00 72.62 72 ARG A CA 1
ATOM 545 C C . ARG A 1 72 ? 1.434 -12.510 -6.476 1.00 72.62 72 ARG A C 1
ATOM 547 O O . ARG A 1 72 ? 1.158 -13.410 -7.260 1.00 72.62 72 ARG A O 1
ATOM 554 N N . VAL A 1 73 ? 0.646 -12.178 -5.452 1.00 71.38 73 VAL A N 1
ATOM 555 C CA . VAL A 1 73 ? -0.676 -12.788 -5.223 1.00 71.38 73 VAL A CA 1
ATOM 556 C C . VAL A 1 73 ? -1.671 -12.388 -6.318 1.00 71.38 73 VAL A C 1
ATOM 558 O O . VAL A 1 73 ? -2.441 -13.212 -6.802 1.00 71.38 73 VAL A O 1
ATOM 561 N N . LEU A 1 74 ? -1.625 -11.145 -6.799 1.00 71.50 74 LEU A N 1
ATOM 562 C CA . LEU A 1 74 ? -2.477 -10.729 -7.917 1.00 71.50 74 LEU A CA 1
ATOM 563 C C . LEU A 1 74 ? -2.175 -11.522 -9.204 1.00 71.50 74 LEU A C 1
ATOM 565 O O . LEU A 1 74 ? -3.081 -11.822 -9.980 1.00 71.50 74 LEU A O 1
ATOM 569 N N . GLN A 1 75 ? -0.912 -11.907 -9.412 1.00 68.38 75 GLN A N 1
ATOM 570 C CA . GLN A 1 75 ? -0.505 -12.770 -10.523 1.00 68.38 75 GLN A CA 1
ATOM 571 C C . GLN A 1 75 ? -0.998 -14.218 -10.377 1.00 68.38 75 GLN A C 1
ATOM 573 O O . GLN A 1 75 ? -1.320 -14.838 -11.388 1.00 68.38 75 GLN A O 1
ATOM 578 N N . THR A 1 76 ? -1.094 -14.761 -9.157 1.00 68.81 76 THR A N 1
ATOM 579 C CA . THR A 1 76 ? -1.652 -16.109 -8.932 1.00 68.81 76 THR A CA 1
ATOM 580 C C . THR A 1 76 ? -3.178 -16.141 -9.063 1.00 68.81 76 THR A C 1
ATOM 582 O O . THR A 1 76 ? -3.738 -17.162 -9.456 1.00 68.81 76 THR A O 1
ATOM 585 N N . LEU A 1 77 ? -3.854 -15.010 -8.840 1.00 69.12 77 LEU A N 1
ATOM 586 C CA . LEU A 1 77 ? -5.303 -14.839 -9.016 1.00 69.12 77 LEU A CA 1
ATOM 587 C C . LEU A 1 77 ? -5.761 -14.728 -10.487 1.00 69.12 77 LEU A C 1
ATOM 589 O O . LEU A 1 77 ? -6.901 -14.352 -10.742 1.00 69.12 77 LEU A O 1
ATOM 593 N N . HIS A 1 78 ? -4.904 -15.061 -11.461 1.00 69.25 78 HIS A N 1
ATOM 594 C CA . HIS A 1 78 ? -5.213 -15.003 -12.900 1.00 69.25 78 HIS A CA 1
ATOM 595 C C . HIS A 1 78 ? -5.679 -13.617 -13.392 1.00 69.25 78 HIS A C 1
ATOM 597 O O . HIS A 1 78 ? -6.420 -13.508 -14.370 1.00 69.25 78 HIS A O 1
ATOM 603 N N . ALA A 1 79 ? -5.224 -12.535 -12.751 1.00 70.38 79 ALA A N 1
ATOM 604 C CA . ALA A 1 79 ? -5.505 -11.185 -13.226 1.00 70.38 79 ALA A CA 1
ATOM 605 C C . ALA A 1 79 ? -4.888 -10.943 -14.624 1.00 70.38 79 ALA A C 1
ATOM 607 O O . ALA A 1 79 ? -3.810 -11.468 -14.935 1.00 70.38 79 ALA A O 1
ATOM 608 N N . PRO A 1 80 ? -5.531 -10.128 -15.484 1.00 74.38 80 PRO A N 1
ATOM 609 C CA . PRO A 1 80 ? -5.024 -9.852 -16.823 1.00 74.38 80 PRO A CA 1
ATOM 610 C C . PRO A 1 80 ? -3.640 -9.198 -16.759 1.00 74.38 80 PRO A C 1
ATOM 612 O O . PRO A 1 80 ? -3.390 -8.284 -15.968 1.00 74.38 80 PRO A O 1
ATOM 615 N N . ARG A 1 81 ? -2.731 -9.650 -17.633 1.00 71.81 81 ARG A N 1
ATOM 616 C CA . ARG A 1 81 ? -1.304 -9.274 -17.613 1.00 71.81 81 ARG A CA 1
ATOM 617 C C . ARG A 1 81 ? -1.081 -7.761 -17.590 1.00 71.81 81 ARG A C 1
ATOM 619 O O . ARG A 1 81 ? -0.256 -7.288 -16.813 1.00 71.81 81 ARG A O 1
ATOM 626 N N . ALA A 1 82 ? -1.851 -7.016 -18.385 1.00 77.81 82 ALA A N 1
ATOM 627 C CA . ALA A 1 82 ? -1.782 -5.556 -18.445 1.00 77.81 82 ALA A CA 1
ATOM 628 C C . ALA A 1 82 ? -2.023 -4.902 -17.073 1.00 77.81 82 ALA A C 1
ATOM 630 O O . ALA A 1 82 ? -1.291 -3.996 -16.688 1.00 77.81 82 ALA A O 1
ATOM 631 N N . VAL A 1 83 ? -2.987 -5.415 -16.303 1.00 79.50 83 VAL A N 1
ATOM 632 C CA . VAL A 1 83 ? -3.320 -4.889 -14.972 1.00 79.50 83 VAL A CA 1
ATOM 633 C C . VAL A 1 83 ? -2.215 -5.217 -13.975 1.00 79.50 83 VAL A C 1
ATOM 635 O O . VAL A 1 83 ? -1.763 -4.332 -13.258 1.00 79.50 83 VAL A O 1
ATOM 638 N N . THR A 1 84 ? -1.708 -6.454 -13.964 1.00 80.62 84 THR A N 1
ATOM 639 C CA . THR A 1 84 ? -0.614 -6.826 -13.043 1.00 80.62 84 THR A CA 1
ATOM 640 C C . THR A 1 84 ? 0.657 -6.009 -13.289 1.00 80.62 84 THR A C 1
ATOM 642 O O . THR A 1 84 ? 1.295 -5.563 -12.337 1.00 80.62 84 THR A O 1
ATOM 645 N N . LEU A 1 85 ? 1.000 -5.757 -14.558 1.00 81.19 85 LEU A N 1
ATOM 646 C CA . LEU A 1 85 ? 2.135 -4.920 -14.934 1.00 81.19 85 LEU A CA 1
ATOM 647 C C . LEU A 1 85 ? 1.907 -3.463 -14.524 1.00 81.19 85 LEU A C 1
ATOM 649 O O . LEU A 1 85 ? 2.799 -2.864 -13.929 1.00 81.19 85 LEU A O 1
ATOM 653 N N . ALA A 1 86 ? 0.722 -2.912 -14.802 1.00 82.81 86 ALA A N 1
ATOM 654 C CA . ALA A 1 86 ? 0.375 -1.553 -14.405 1.00 82.81 86 ALA A CA 1
ATOM 655 C C . ALA A 1 86 ? 0.536 -1.371 -12.890 1.00 82.81 86 ALA A C 1
ATOM 657 O O . ALA A 1 86 ? 1.220 -0.449 -12.464 1.00 82.81 86 ALA A O 1
ATOM 658 N N . VAL A 1 87 ? 0.029 -2.308 -12.081 1.00 86.44 87 VAL A N 1
ATOM 659 C CA . VAL A 1 87 ? 0.175 -2.271 -10.618 1.00 86.44 87 VAL A CA 1
ATOM 660 C C . VAL A 1 87 ? 1.648 -2.351 -10.185 1.00 86.44 87 VAL A C 1
ATOM 662 O O . VAL A 1 87 ? 2.068 -1.566 -9.335 1.00 86.44 87 VAL A O 1
ATOM 665 N N . LEU A 1 88 ? 2.463 -3.236 -10.782 1.00 82.25 88 LEU A N 1
ATOM 666 C CA . LEU A 1 88 ? 3.908 -3.310 -10.493 1.00 82.25 88 LEU A CA 1
ATOM 667 C C . LEU A 1 88 ? 4.623 -1.991 -10.798 1.00 82.25 88 LEU A C 1
ATOM 669 O O . LEU A 1 88 ? 5.435 -1.522 -9.996 1.00 82.25 88 LEU A O 1
ATOM 673 N N . ILE A 1 89 ? 4.338 -1.413 -11.967 1.00 86.81 89 ILE A N 1
ATOM 674 C CA . ILE A 1 89 ? 4.934 -0.151 -12.401 1.00 86.81 89 ILE A CA 1
ATOM 675 C C . ILE A 1 89 ? 4.497 0.959 -11.450 1.00 86.81 89 ILE A C 1
ATOM 677 O O . ILE A 1 89 ? 5.362 1.663 -10.940 1.00 86.81 89 ILE A O 1
ATOM 681 N N . SER A 1 90 ? 3.206 1.067 -11.133 1.00 87.38 90 SER A N 1
ATOM 682 C CA . SER A 1 90 ? 2.675 2.075 -10.213 1.00 87.38 90 SER A CA 1
ATOM 683 C C . SER A 1 90 ? 3.331 2.008 -8.834 1.00 87.38 90 SER A C 1
ATOM 685 O O . SER A 1 90 ? 3.820 3.029 -8.355 1.00 87.38 90 SER A O 1
ATOM 687 N N . LEU A 1 91 ? 3.428 0.825 -8.217 1.00 85.62 91 LEU A N 1
ATOM 688 C CA . LEU A 1 91 ? 4.063 0.677 -6.899 1.00 85.62 91 LEU A CA 1
ATOM 689 C C . LEU A 1 91 ? 5.536 1.099 -6.916 1.00 85.62 91 LEU A C 1
ATOM 691 O O . LEU A 1 91 ? 6.000 1.821 -6.030 1.00 85.62 91 LEU A O 1
ATOM 695 N N . ARG A 1 92 ? 6.283 0.703 -7.954 1.00 86.19 92 ARG A N 1
ATOM 696 C CA . ARG A 1 92 ? 7.683 1.121 -8.110 1.00 86.19 92 ARG A CA 1
ATOM 697 C C . ARG A 1 92 ? 7.792 2.624 -8.356 1.00 86.19 92 ARG A C 1
ATOM 699 O O . ARG A 1 92 ? 8.695 3.274 -7.830 1.00 86.19 92 ARG A O 1
ATOM 706 N N . PHE A 1 93 ? 6.879 3.176 -9.144 1.00 86.44 93 PHE A N 1
ATOM 707 C CA . PHE A 1 93 ? 6.878 4.578 -9.519 1.00 86.44 93 PHE A CA 1
ATOM 708 C C . PHE A 1 93 ? 6.612 5.492 -8.326 1.00 86.44 93 PHE A C 1
ATOM 710 O O . PHE A 1 93 ? 7.279 6.513 -8.209 1.00 86.44 93 PHE A O 1
ATOM 717 N N . VAL A 1 94 ? 5.737 5.101 -7.391 1.00 86.62 94 VAL A N 1
ATOM 718 C CA . VAL A 1 94 ? 5.505 5.836 -6.132 1.00 86.62 94 VAL A CA 1
ATOM 719 C C . VAL A 1 94 ? 6.817 6.052 -5.370 1.00 86.62 94 VAL A C 1
ATOM 721 O O . VAL A 1 94 ? 7.130 7.177 -4.982 1.00 86.62 94 VAL A O 1
ATOM 724 N N . HIS A 1 95 ? 7.637 5.008 -5.236 1.00 86.75 95 HIS A N 1
ATOM 725 C CA . HIS A 1 95 ? 8.933 5.093 -4.559 1.00 86.75 95 HIS A CA 1
ATOM 726 C C . HIS A 1 95 ? 9.924 5.991 -5.306 1.00 86.75 95 HIS A C 1
ATOM 728 O O . HIS A 1 95 ? 10.597 6.828 -4.703 1.00 86.75 95 HIS A O 1
ATOM 734 N N . VAL A 1 96 ? 10.001 5.851 -6.633 1.00 89.50 96 VAL A N 1
ATOM 735 C CA . VAL A 1 96 ? 10.871 6.692 -7.470 1.00 89.50 96 VAL A CA 1
ATOM 736 C C . VAL A 1 96 ? 10.443 8.160 -7.386 1.00 89.50 96 VAL A C 1
ATOM 738 O O . VAL A 1 96 ? 11.286 9.041 -7.213 1.00 89.50 96 VAL A O 1
ATOM 741 N N . MET A 1 97 ? 9.140 8.433 -7.442 1.00 87.56 97 MET A N 1
ATOM 742 C CA . MET A 1 97 ? 8.575 9.776 -7.339 1.00 87.56 97 MET A CA 1
ATOM 743 C C . MET A 1 97 ? 8.779 10.396 -5.963 1.00 87.56 97 MET A C 1
ATOM 745 O O . MET A 1 97 ? 9.062 11.589 -5.893 1.00 87.56 97 MET A O 1
ATOM 749 N N . ALA A 1 98 ? 8.731 9.617 -4.880 1.00 88.56 98 ALA A N 1
ATOM 750 C CA . ALA A 1 98 ? 9.054 10.113 -3.543 1.00 88.56 98 ALA A CA 1
ATOM 751 C C . ALA A 1 98 ? 10.489 10.671 -3.481 1.00 88.56 98 ALA A C 1
ATOM 753 O O . ALA A 1 98 ? 10.720 11.771 -2.971 1.00 88.56 98 ALA A O 1
ATOM 754 N N . VAL A 1 99 ? 11.457 9.975 -4.087 1.00 91.19 99 VAL A N 1
ATOM 755 C CA . VAL A 1 99 ? 12.847 10.457 -4.178 1.00 91.19 99 VAL A CA 1
ATOM 756 C C . VAL A 1 99 ? 12.942 11.730 -5.025 1.00 91.19 99 VAL A C 1
ATOM 758 O O . VAL A 1 99 ? 13.636 12.674 -4.639 1.00 91.19 99 VAL A O 1
ATOM 761 N N . GLN A 1 100 ? 12.231 11.800 -6.154 1.00 88.38 100 GLN A N 1
ATOM 762 C CA . GLN A 1 100 ? 12.200 13.013 -6.982 1.00 88.38 100 GLN A CA 1
ATOM 763 C C . GLN A 1 100 ? 11.552 14.191 -6.243 1.00 88.38 100 GLN A C 1
ATOM 765 O O . GLN A 1 100 ? 12.077 15.303 -6.293 1.00 88.38 100 GLN A O 1
ATOM 770 N N . ALA A 1 101 ? 10.480 13.955 -5.485 1.00 88.19 101 ALA A N 1
ATOM 771 C CA . ALA A 1 101 ? 9.841 14.955 -4.636 1.00 88.19 101 ALA A CA 1
ATOM 772 C C . ALA A 1 101 ? 10.828 15.534 -3.619 1.00 88.19 101 ALA A C 1
ATOM 774 O O . ALA A 1 101 ? 10.955 16.755 -3.521 1.00 88.19 101 ALA A O 1
ATOM 775 N N . HIS A 1 102 ? 11.608 14.687 -2.942 1.00 89.50 102 HIS A N 1
ATOM 776 C CA . HIS A 1 102 ? 12.659 15.152 -2.038 1.00 89.50 102 HIS A CA 1
ATOM 777 C C . HIS A 1 102 ? 13.729 15.988 -2.747 1.00 89.50 102 HIS A C 1
ATOM 779 O O . HIS A 1 102 ? 14.131 17.025 -2.219 1.00 89.50 102 HIS A O 1
ATOM 785 N N . ARG A 1 103 ? 14.154 15.600 -3.955 1.00 87.00 103 ARG A N 1
ATOM 786 C CA . ARG A 1 103 ? 15.123 16.374 -4.753 1.00 87.00 103 ARG A CA 1
ATOM 787 C C . ARG A 1 103 ? 14.572 17.735 -5.169 1.00 87.00 103 ARG A C 1
ATOM 789 O O . ARG A 1 103 ? 15.274 18.734 -5.045 1.00 87.00 103 ARG A O 1
ATOM 796 N N . VAL A 1 104 ? 13.312 17.799 -5.599 1.00 87.19 104 VAL A N 1
ATOM 797 C CA . VAL A 1 104 ? 12.643 19.062 -5.950 1.00 87.19 104 VAL A CA 1
ATOM 798 C C . VAL A 1 104 ? 12.506 19.963 -4.722 1.00 87.19 104 VAL A C 1
ATOM 800 O O . VAL A 1 104 ? 12.747 21.167 -4.815 1.00 87.19 104 VAL A O 1
ATOM 803 N N . VAL A 1 105 ? 12.171 19.403 -3.556 1.00 86.06 105 VAL A N 1
ATOM 804 C CA . VAL A 1 105 ? 12.131 20.156 -2.292 1.00 86.06 105 VAL A CA 1
ATOM 805 C C . VAL A 1 105 ? 13.521 20.664 -1.914 1.00 86.06 105 VAL A C 1
ATOM 807 O O . VAL A 1 105 ? 13.658 21.829 -1.545 1.00 86.06 105 VAL A O 1
ATOM 810 N N . ALA A 1 106 ? 14.555 19.830 -2.028 1.00 86.62 106 ALA A N 1
ATOM 811 C CA . ALA A 1 106 ? 15.931 20.210 -1.720 1.00 86.62 106 ALA A CA 1
ATOM 812 C C . ALA A 1 106 ? 16.430 21.335 -2.641 1.00 86.62 106 ALA A C 1
ATOM 814 O O . ALA A 1 106 ? 16.919 22.348 -2.148 1.00 86.62 106 ALA A O 1
ATOM 815 N N . ALA A 1 107 ? 16.206 21.220 -3.953 1.00 85.56 107 ALA A N 1
ATOM 816 C CA . ALA A 1 107 ? 16.557 22.251 -4.931 1.00 85.56 107 ALA A CA 1
ATOM 817 C C . ALA A 1 107 ? 15.807 23.574 -4.696 1.00 85.56 107 ALA A C 1
ATOM 819 O O . ALA A 1 107 ? 16.329 24.654 -4.951 1.00 85.56 107 ALA A O 1
ATOM 820 N N . ARG A 1 108 ? 14.579 23.522 -4.164 1.00 78.88 108 ARG A N 1
ATOM 821 C CA . ARG A 1 108 ? 13.846 24.735 -3.765 1.00 78.88 108 ARG A CA 1
ATOM 822 C C . ARG A 1 108 ? 14.397 25.380 -2.507 1.00 78.88 108 ARG A C 1
ATOM 824 O O . ARG A 1 108 ? 14.323 26.599 -2.387 1.00 78.88 108 ARG A O 1
ATOM 831 N N . ARG A 1 109 ? 14.907 24.590 -1.559 1.00 80.88 109 ARG A N 1
ATOM 832 C CA . ARG A 1 109 ? 15.494 25.117 -0.318 1.00 80.88 109 ARG A 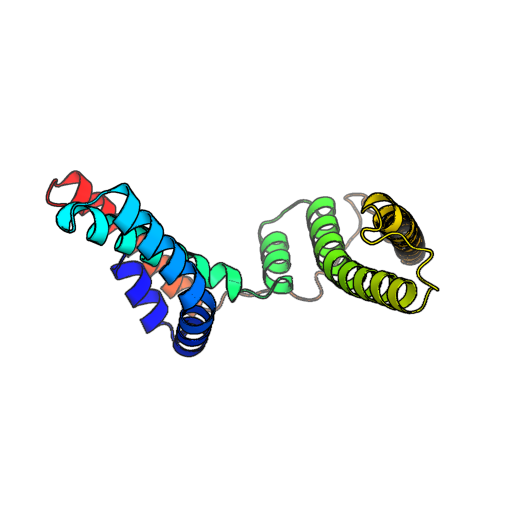CA 1
ATOM 833 C C . ARG A 1 109 ? 16.770 25.920 -0.579 1.00 80.88 109 ARG A C 1
ATOM 835 O O . ARG A 1 109 ? 17.045 26.828 0.195 1.00 80.88 109 ARG A O 1
ATOM 842 N N . THR A 1 110 ? 17.507 25.621 -1.650 1.00 82.69 110 THR A N 1
ATOM 843 C CA . THR A 1 110 ? 18.741 26.330 -2.031 1.00 82.69 110 THR A CA 1
ATOM 844 C C . THR A 1 110 ? 18.503 27.564 -2.906 1.00 82.69 110 THR A C 1
ATOM 846 O O . THR A 1 110 ? 19.417 28.360 -3.102 1.00 82.69 110 THR A O 1
ATOM 849 N N . MET A 1 111 ? 17.286 27.762 -3.419 1.00 75.62 111 MET A N 1
ATOM 850 C CA . MET A 1 111 ? 16.954 28.901 -4.274 1.00 75.62 111 MET A CA 1
ATOM 851 C C . MET A 1 111 ? 16.711 30.164 -3.422 1.00 75.62 111 MET A C 1
ATOM 853 O O . MET A 1 111 ? 15.988 30.084 -2.422 1.00 75.62 111 MET A O 1
ATOM 857 N N . PRO A 1 112 ? 17.266 31.338 -3.788 1.00 68.69 112 PRO A N 1
ATOM 858 C CA . PRO A 1 112 ? 17.101 32.558 -3.004 1.00 68.69 112 PRO A CA 1
ATOM 859 C C . PRO A 1 112 ? 15.616 32.917 -2.862 1.00 68.69 112 PRO A C 1
ATOM 861 O O . PRO A 1 112 ? 14.899 33.149 -3.841 1.00 68.69 112 PRO A O 1
ATOM 864 N N . ARG A 1 113 ? 15.137 32.933 -1.613 1.00 67.31 113 ARG A N 1
ATOM 865 C CA . ARG A 1 113 ? 13.743 33.232 -1.274 1.00 67.31 113 ARG A CA 1
ATOM 866 C C . ARG A 1 113 ? 13.467 34.710 -1.506 1.00 67.31 113 ARG A C 1
ATOM 868 O O . ARG A 1 113 ? 13.726 35.549 -0.651 1.00 67.31 113 ARG A O 1
ATOM 875 N N . ARG A 1 114 ? 12.890 35.030 -2.661 1.00 58.47 114 ARG A N 1
ATOM 876 C CA . ARG A 1 114 ? 12.395 36.374 -2.965 1.00 58.47 114 ARG A CA 1
ATOM 877 C C . ARG A 1 114 ? 11.088 36.613 -2.197 1.00 58.47 114 ARG A C 1
ATOM 879 O O . ARG A 1 114 ? 10.023 36.390 -2.748 1.00 58.47 114 ARG A O 1
ATOM 886 N N . GLY A 1 115 ? 11.172 36.959 -0.910 1.00 58.25 115 GLY A N 1
ATOM 887 C CA . GLY A 1 115 ? 10.110 37.572 -0.086 1.00 58.25 115 GLY A CA 1
ATOM 888 C C . GLY A 1 115 ? 8.781 36.825 0.146 1.00 58.25 115 GLY A C 1
ATOM 889 O O . GLY A 1 115 ? 8.036 37.211 1.040 1.00 58.25 115 GLY A O 1
ATOM 890 N N . VAL A 1 116 ? 8.450 35.765 -0.597 1.00 60.56 116 VAL A N 1
ATOM 891 C CA . VAL A 1 116 ? 7.153 35.077 -0.479 1.00 60.56 116 VAL A CA 1
ATOM 892 C C . VAL A 1 116 ? 7.248 33.916 0.514 1.00 60.56 116 VAL A C 1
ATOM 894 O O . VAL A 1 116 ? 8.009 32.967 0.315 1.00 60.56 116 VAL A O 1
ATOM 897 N N . ARG A 1 117 ? 6.460 33.993 1.596 1.00 59.94 117 ARG A N 1
ATOM 898 C CA . ARG A 1 117 ? 6.475 33.048 2.730 1.00 59.94 117 ARG A CA 1
ATOM 899 C C . ARG A 1 117 ? 5.855 31.681 2.398 1.00 59.94 117 ARG A C 1
ATOM 901 O O . ARG A 1 117 ? 6.263 30.682 2.981 1.00 59.94 117 ARG A O 1
ATOM 908 N N . LEU A 1 118 ? 4.928 31.626 1.436 1.00 63.16 118 LEU A N 1
ATOM 909 C CA . LEU A 1 118 ? 4.358 30.389 0.893 1.00 63.16 118 LEU A CA 1
ATOM 910 C C . LEU A 1 118 ? 4.543 30.338 -0.624 1.00 63.16 118 LEU A C 1
ATOM 912 O O . LEU A 1 118 ? 4.016 31.165 -1.364 1.00 63.16 118 LEU A O 1
ATOM 916 N N . VAL A 1 119 ? 5.289 29.341 -1.095 1.00 68.12 119 VAL A N 1
ATOM 917 C CA . VAL A 1 119 ? 5.386 29.037 -2.525 1.00 68.12 119 VAL A CA 1
ATOM 918 C C . VAL A 1 119 ? 4.183 28.167 -2.893 1.00 68.12 119 VAL A C 1
ATOM 920 O O . VAL A 1 119 ? 3.943 27.173 -2.207 1.00 68.12 119 VAL A O 1
ATOM 923 N N . PRO A 1 120 ? 3.426 28.495 -3.951 1.00 80.12 120 PRO A N 1
ATOM 924 C CA . PRO A 1 120 ? 2.235 27.733 -4.296 1.00 80.12 120 PRO A CA 1
ATOM 925 C C . PRO A 1 120 ? 2.586 26.312 -4.766 1.00 80.12 120 PRO A C 1
ATOM 927 O O . PRO A 1 120 ? 3.563 26.110 -5.495 1.00 80.12 120 PRO A O 1
ATOM 930 N N . LEU A 1 121 ? 1.759 25.335 -4.370 1.00 80.44 121 LEU A N 1
ATOM 931 C CA . LEU A 1 121 ? 1.944 23.899 -4.642 1.00 80.44 121 LEU A CA 1
ATOM 932 C C . LEU A 1 121 ? 2.104 23.583 -6.135 1.00 80.44 121 LEU A C 1
ATOM 934 O O . LEU A 1 121 ? 2.941 22.755 -6.496 1.00 80.44 121 LEU A O 1
ATOM 938 N N . TRP A 1 122 ? 1.381 24.293 -7.011 1.00 81.44 122 TRP A N 1
ATOM 939 C CA . TRP A 1 122 ? 1.468 24.104 -8.466 1.00 81.44 122 TRP A CA 1
ATOM 940 C C . TRP A 1 122 ? 2.903 24.241 -8.978 1.00 81.44 122 TRP A C 1
ATOM 942 O O . TRP A 1 122 ? 3.339 23.494 -9.849 1.00 81.44 122 TRP A O 1
ATOM 952 N N . ARG A 1 123 ? 3.686 25.139 -8.369 1.00 81.50 123 ARG A N 1
ATOM 953 C CA . ARG A 1 123 ? 5.058 25.404 -8.789 1.00 81.50 123 ARG A CA 1
ATOM 954 C C . ARG A 1 123 ? 5.944 24.188 -8.556 1.00 81.50 123 ARG A C 1
ATOM 956 O O . ARG A 1 123 ? 6.890 24.016 -9.313 1.00 81.50 123 ARG A O 1
ATOM 963 N N . MET A 1 124 ? 5.661 23.383 -7.527 1.00 81.62 124 MET A N 1
ATOM 964 C CA . MET A 1 124 ? 6.350 22.124 -7.214 1.00 81.62 124 MET A CA 1
ATOM 965 C C . MET A 1 124 ? 5.807 20.941 -8.023 1.00 81.62 124 MET A C 1
ATOM 967 O O . MET A 1 124 ? 6.588 20.064 -8.373 1.00 81.62 124 MET A O 1
ATOM 971 N N . LEU A 1 125 ? 4.514 20.941 -8.354 1.00 86.94 125 LEU A N 1
ATOM 972 C CA . LEU A 1 125 ? 3.881 19.879 -9.139 1.00 86.94 125 LEU A CA 1
ATOM 973 C C . LEU A 1 125 ? 4.347 19.853 -10.596 1.00 86.94 125 LEU A C 1
ATOM 975 O O . LEU A 1 125 ? 4.621 18.774 -11.103 1.00 86.94 125 LEU A O 1
ATOM 979 N N . VAL A 1 126 ? 4.504 21.012 -11.243 1.00 90.06 126 VAL A N 1
ATOM 980 C CA . VAL A 1 126 ? 4.952 21.095 -12.649 1.00 90.06 126 VAL A CA 1
ATOM 981 C C . VAL A 1 126 ? 6.247 20.303 -12.913 1.00 90.06 126 VAL A C 1
ATOM 983 O O . VAL A 1 126 ? 6.219 19.409 -13.754 1.00 90.06 126 VAL A O 1
ATOM 986 N N . PRO A 1 127 ? 7.365 20.530 -12.190 1.00 88.31 127 PRO A N 1
ATOM 987 C CA . PRO A 1 127 ? 8.590 19.764 -12.421 1.00 88.31 127 PRO A CA 1
ATOM 988 C C . PRO A 1 127 ? 8.477 18.294 -11.999 1.00 88.31 127 PRO A C 1
ATOM 990 O O . PRO A 1 127 ? 9.233 17.469 -12.496 1.00 88.31 127 PRO A O 1
ATOM 993 N N . LEU A 1 128 ? 7.569 17.943 -11.082 1.00 89.50 128 LEU A N 1
ATOM 994 C CA . LEU A 1 128 ? 7.341 16.541 -10.725 1.00 89.50 128 LEU A CA 1
ATOM 995 C C . LEU A 1 128 ? 6.592 15.797 -11.827 1.00 89.50 128 LEU A C 1
ATOM 997 O O . LEU A 1 128 ? 6.961 14.670 -12.137 1.00 89.50 128 LEU A O 1
ATOM 1001 N N . LEU A 1 129 ? 5.590 16.434 -12.434 1.00 91.50 129 LEU A N 1
ATOM 1002 C CA . LEU A 1 129 ? 4.847 15.874 -13.556 1.00 91.50 129 LEU A CA 1
ATOM 1003 C C . LEU A 1 129 ? 5.752 15.679 -14.776 1.00 91.50 129 LEU A C 1
ATOM 1005 O O . LEU A 1 129 ? 5.740 14.610 -15.371 1.00 91.50 129 LEU A O 1
ATOM 1009 N N . ASP A 1 130 ? 6.585 16.670 -15.092 1.00 92.44 130 ASP A N 1
ATOM 1010 C CA . ASP A 1 130 ? 7.561 16.580 -16.183 1.00 92.44 130 ASP A CA 1
ATOM 1011 C C . ASP A 1 130 ? 8.533 15.402 -15.986 1.00 92.44 130 ASP A C 1
ATOM 1013 O O . ASP A 1 130 ? 8.697 14.550 -16.857 1.00 92.44 130 ASP A O 1
ATOM 1017 N N . ARG A 1 131 ? 9.097 15.265 -14.777 1.00 90.81 131 ARG A N 1
ATOM 1018 C CA . ARG A 1 131 ? 9.949 14.116 -14.428 1.00 90.81 131 ARG A CA 1
ATOM 1019 C C . ARG A 1 131 ? 9.203 12.789 -14.474 1.00 90.81 131 ARG A C 1
ATOM 1021 O O . ARG A 1 131 ? 9.808 11.777 -14.817 1.00 90.81 131 ARG A O 1
ATOM 1028 N N . ALA A 1 132 ? 7.928 12.780 -14.098 1.00 89.81 132 ALA A N 1
ATOM 1029 C CA . ALA A 1 132 ? 7.110 11.583 -14.139 1.00 89.81 132 ALA A CA 1
ATOM 1030 C C . ALA A 1 132 ? 6.888 11.107 -15.584 1.00 89.81 132 ALA A C 1
ATOM 1032 O O . ALA A 1 132 ? 7.087 9.926 -15.869 1.00 89.81 132 ALA A O 1
ATOM 1033 N N . LEU A 1 133 ? 6.538 12.028 -16.486 1.00 92.75 133 LEU A N 1
ATOM 1034 C CA . LEU A 1 133 ? 6.343 11.746 -17.908 1.00 92.75 133 LEU A CA 1
ATOM 1035 C C . LEU A 1 133 ? 7.638 11.253 -18.557 1.00 92.75 133 LEU A C 1
ATOM 1037 O O . LEU A 1 133 ? 7.641 10.171 -19.133 1.00 92.75 133 LEU A O 1
ATOM 1041 N N . ALA A 1 134 ? 8.756 11.953 -18.339 1.00 92.94 134 ALA A N 1
ATOM 1042 C CA . ALA A 1 134 ? 10.052 11.558 -18.892 1.00 92.94 134 ALA A CA 1
ATOM 1043 C C . ALA A 1 134 ? 10.465 10.128 -18.486 1.00 92.94 134 ALA A C 1
ATOM 1045 O O . ALA A 1 134 ? 10.909 9.341 -19.316 1.00 92.94 134 ALA A O 1
ATOM 1046 N N . ILE A 1 135 ? 10.269 9.752 -17.215 1.00 91.25 135 ILE A N 1
ATOM 1047 C CA . ILE A 1 135 ? 10.564 8.386 -16.748 1.00 91.25 135 ILE A CA 1
ATOM 1048 C C . ILE A 1 135 ? 9.598 7.361 -17.363 1.00 91.25 135 ILE A C 1
ATOM 1050 O O . ILE A 1 135 ? 9.989 6.219 -17.606 1.00 91.25 135 ILE A O 1
ATOM 1054 N N . GLY A 1 136 ? 8.337 7.741 -17.585 1.00 90.25 136 GLY A N 1
ATOM 1055 C CA . GLY A 1 136 ? 7.345 6.901 -18.256 1.00 90.25 136 GLY A CA 1
ATOM 1056 C C . GLY A 1 136 ? 7.707 6.612 -19.715 1.00 90.25 136 GLY A C 1
ATOM 1057 O O . GLY A 1 136 ? 7.614 5.460 -20.145 1.00 90.25 136 GLY A O 1
ATOM 1058 N N . ASP A 1 137 ? 8.181 7.621 -20.443 1.00 92.75 137 ASP A N 1
ATOM 1059 C CA . ASP A 1 137 ? 8.623 7.490 -21.835 1.00 92.75 137 ASP A CA 1
ATOM 1060 C C . ASP A 1 137 ? 9.870 6.601 -21.939 1.00 92.75 137 ASP A C 1
ATOM 1062 O O . ASP A 1 137 ? 9.885 5.636 -22.709 1.00 92.75 137 ASP A O 1
ATOM 1066 N N . ASP A 1 138 ? 10.869 6.833 -21.079 1.00 92.00 138 ASP A N 1
ATOM 1067 C CA . ASP A 1 138 ? 12.074 5.997 -20.989 1.00 92.00 138 ASP A CA 1
ATOM 1068 C C . ASP A 1 138 ? 11.728 4.530 -20.688 1.00 92.00 138 ASP A C 1
ATOM 1070 O O . ASP A 1 138 ? 12.300 3.600 -21.267 1.00 92.00 138 ASP A O 1
ATOM 1074 N N . LEU A 1 139 ? 10.777 4.304 -19.775 1.00 90.00 139 LEU A N 1
ATOM 1075 C CA . LEU A 1 139 ? 10.312 2.965 -19.428 1.00 90.00 139 LEU A CA 1
ATOM 1076 C C . LEU A 1 139 ? 9.624 2.295 -20.618 1.00 90.00 139 LEU A C 1
ATOM 1078 O O . LEU A 1 139 ? 9.889 1.123 -20.880 1.00 90.00 139 LEU A O 1
ATOM 1082 N N . THR A 1 140 ? 8.762 3.021 -21.324 1.00 89.44 140 THR A N 1
ATOM 1083 C CA . THR A 1 140 ? 8.019 2.499 -22.476 1.00 89.44 140 THR A CA 1
ATOM 1084 C C . THR A 1 140 ? 8.977 2.104 -23.592 1.00 89.44 140 THR A C 1
ATOM 1086 O O . THR A 1 140 ? 8.962 0.953 -24.027 1.00 89.44 140 THR A O 1
ATOM 1089 N N . HIS A 1 141 ? 9.907 2.987 -23.953 1.00 91.31 141 HIS A N 1
ATOM 1090 C CA . HIS A 1 141 ? 10.929 2.693 -24.952 1.00 91.31 141 HIS A CA 1
ATOM 1091 C C . HIS A 1 141 ? 11.822 1.512 -24.525 1.00 91.31 141 HIS A C 1
ATOM 1093 O O . HIS A 1 141 ? 12.115 0.618 -25.317 1.00 91.31 141 HIS A O 1
ATOM 1099 N N . SER A 1 142 ? 12.194 1.424 -23.242 1.00 91.12 142 SER A N 1
ATOM 1100 C CA . SER A 1 142 ? 12.956 0.280 -22.720 1.00 91.12 142 SER A CA 1
ATOM 1101 C C . SER A 1 142 ? 12.177 -1.041 -22.781 1.00 91.12 142 SER A C 1
ATOM 1103 O O . SER A 1 142 ? 12.774 -2.094 -23.023 1.00 91.12 142 SER A O 1
ATOM 1105 N N . LEU A 1 143 ? 10.859 -1.014 -22.561 1.00 87.38 143 LEU A N 1
ATOM 1106 C CA . LEU A 1 143 ? 9.995 -2.191 -22.673 1.00 87.38 143 LEU A CA 1
ATOM 1107 C C . LEU A 1 143 ? 9.856 -2.646 -24.130 1.00 87.38 143 LEU A C 1
ATOM 1109 O O . LEU A 1 143 ? 9.953 -3.846 -24.395 1.00 87.38 143 LEU A O 1
ATOM 1113 N N . GLU A 1 144 ? 9.707 -1.709 -25.064 1.00 87.06 144 GLU A N 1
ATOM 1114 C CA . GLU A 1 144 ? 9.650 -1.991 -26.501 1.00 87.06 144 GLU A CA 1
ATOM 1115 C C . GLU A 1 144 ? 10.959 -2.606 -27.009 1.00 87.06 144 GLU A C 1
ATOM 1117 O O . GLU A 1 144 ? 10.936 -3.655 -27.655 1.00 87.06 144 GLU A O 1
ATOM 1122 N N . LEU A 1 145 ? 12.111 -2.045 -26.618 1.00 89.56 145 LEU A N 1
ATOM 1123 C CA . LEU A 1 145 ? 13.433 -2.585 -26.963 1.00 89.56 145 LEU A CA 1
ATOM 1124 C C . LEU A 1 145 ? 13.681 -3.991 -26.393 1.00 89.56 145 LEU A C 1
ATOM 1126 O O . LEU A 1 145 ? 14.443 -4.769 -26.961 1.00 89.56 145 LEU A O 1
ATOM 1130 N N . ARG A 1 146 ? 13.034 -4.344 -25.275 1.00 84.88 146 ARG A N 1
ATOM 1131 C CA . ARG A 1 146 ? 13.091 -5.691 -24.680 1.00 84.88 146 ARG A CA 1
ATOM 1132 C C . ARG A 1 146 ? 12.105 -6.675 -25.316 1.00 84.88 146 ARG A C 1
ATOM 1134 O O . ARG A 1 146 ? 11.991 -7.803 -24.838 1.00 84.88 146 ARG A O 1
ATOM 1141 N N . GLY A 1 147 ? 11.386 -6.266 -26.362 1.00 79.94 147 GLY A N 1
ATOM 1142 C CA . GLY A 1 147 ? 10.393 -7.096 -27.039 1.00 79.94 147 GLY A CA 1
ATOM 1143 C C . GLY A 1 147 ? 9.154 -7.372 -26.185 1.00 79.94 147 GLY A C 1
ATOM 1144 O O . GLY A 1 147 ? 8.481 -8.387 -26.387 1.00 79.94 147 GLY A O 1
ATOM 1145 N N . PHE A 1 148 ? 8.848 -6.511 -25.205 1.00 77.06 148 PHE A N 1
ATOM 1146 C CA . PHE A 1 148 ? 7.662 -6.681 -24.374 1.00 77.06 148 PHE A CA 1
ATOM 1147 C C . PHE A 1 148 ? 6.408 -6.393 -25.200 1.00 77.06 148 PHE A C 1
ATOM 1149 O O . PHE A 1 148 ? 6.137 -5.258 -25.582 1.00 77.06 148 PHE A O 1
ATOM 1156 N N . THR A 1 149 ? 5.614 -7.428 -25.465 1.00 76.38 149 THR A N 1
ATOM 1157 C CA . THR A 1 149 ? 4.344 -7.290 -26.178 1.00 76.38 149 THR A CA 1
ATOM 1158 C C . THR A 1 149 ? 3.188 -7.562 -25.221 1.00 76.38 149 THR A C 1
ATOM 1160 O O . THR A 1 149 ? 3.143 -8.588 -24.545 1.00 76.38 149 THR A O 1
ATOM 1163 N N . LEU A 1 150 ? 2.212 -6.648 -25.166 1.00 68.31 150 LEU A N 1
ATOM 1164 C CA . LEU A 1 150 ? 0.967 -6.856 -24.408 1.00 68.31 150 LEU A CA 1
ATOM 1165 C C . LEU A 1 150 ? -0.019 -7.792 -25.129 1.00 68.31 150 LEU A C 1
ATOM 1167 O O . LEU A 1 150 ? -1.088 -8.100 -24.603 1.00 68.31 150 LEU A O 1
ATOM 1171 N N . ARG A 1 151 ? 0.324 -8.248 -26.340 1.00 65.81 151 ARG A N 1
ATOM 1172 C CA . ARG A 1 151 ? -0.527 -9.111 -27.159 1.00 65.81 151 ARG A CA 1
ATOM 1173 C C . ARG A 1 151 ? -0.586 -10.515 -26.545 1.00 65.81 151 ARG A C 1
ATOM 1175 O O . ARG A 1 151 ? 0.433 -11.099 -26.184 1.00 65.81 151 ARG A O 1
ATOM 1182 N N . SER A 1 152 ? -1.797 -11.058 -26.440 1.00 55.56 152 SER A N 1
ATOM 1183 C CA . SER A 1 152 ? -2.149 -12.242 -25.635 1.00 55.56 152 SER A CA 1
ATOM 1184 C C . SER A 1 152 ? -1.366 -13.533 -25.937 1.00 55.56 152 SER A C 1
ATOM 1186 O O . SER A 1 152 ? -1.298 -14.403 -25.071 1.00 55.56 152 SER A O 1
ATOM 1188 N N . ASN A 1 153 ? -0.736 -13.651 -27.112 1.00 56.09 153 ASN A N 1
ATOM 1189 C CA . ASN A 1 153 ? -0.078 -14.874 -27.593 1.00 56.09 153 ASN A CA 1
ATOM 1190 C C . ASN A 1 153 ? 1.435 -14.988 -27.315 1.00 56.09 153 ASN A C 1
ATOM 1192 O O . ASN A 1 153 ? 2.053 -15.971 -27.720 1.00 56.09 153 ASN A O 1
ATOM 1196 N N . ALA A 1 154 ? 2.057 -14.034 -26.617 1.00 61.94 154 ALA A N 1
ATOM 1197 C CA . ALA A 1 154 ? 3.465 -14.165 -26.241 1.00 61.94 154 ALA A CA 1
ATOM 1198 C C . ALA A 1 154 ? 3.647 -15.159 -25.073 1.00 61.94 154 ALA A C 1
ATOM 1200 O O . ALA A 1 154 ? 3.003 -15.017 -24.021 1.00 61.94 154 ALA A O 1
ATOM 1201 N N . ARG A 1 155 ? 4.533 -16.158 -25.246 1.00 57.50 155 ARG A N 1
ATOM 1202 C CA . ARG A 1 155 ? 4.977 -17.059 -24.165 1.00 57.50 155 ARG A CA 1
ATOM 1203 C C . ARG A 1 155 ? 5.765 -16.246 -23.139 1.00 57.50 155 ARG A C 1
ATOM 1205 O O . ARG A 1 155 ? 6.711 -15.554 -23.493 1.00 57.50 155 ARG A O 1
ATOM 1212 N N . TYR A 1 156 ? 5.376 -16.349 -21.876 1.00 63.34 156 TYR A N 1
ATOM 1213 C CA . TYR A 1 156 ? 6.015 -15.669 -20.755 1.00 63.34 156 TYR A CA 1
ATOM 1214 C C . TYR A 1 156 ? 6.292 -16.693 -19.657 1.00 63.34 156 TYR A C 1
ATOM 1216 O O . TYR A 1 156 ? 5.508 -17.621 -19.459 1.00 63.34 156 TYR A O 1
ATOM 1224 N N . SER A 1 157 ? 7.405 -16.526 -18.950 1.00 64.44 157 SER A N 1
ATOM 1225 C CA . SER A 1 157 ? 7.714 -17.288 -17.743 1.00 64.44 157 SER A CA 1
ATOM 1226 C C . SER A 1 157 ? 7.608 -16.369 -16.528 1.00 64.44 157 SER A C 1
ATOM 1228 O O . SER A 1 157 ? 8.067 -15.225 -16.542 1.00 64.44 157 SER A O 1
ATOM 1230 N N . VAL A 1 158 ? 6.963 -16.852 -15.465 1.00 66.38 158 VAL A N 1
ATOM 1231 C CA . VAL A 1 158 ? 6.891 -16.125 -14.193 1.00 66.38 158 VAL A CA 1
ATOM 1232 C C . VAL A 1 158 ? 8.163 -16.436 -13.412 1.00 66.38 158 VAL A C 1
ATOM 1234 O O . VAL A 1 158 ? 8.356 -17.564 -12.971 1.00 66.38 158 VAL A O 1
ATOM 1237 N N . TYR A 1 159 ? 9.036 -15.441 -13.242 1.00 64.12 159 TYR A N 1
ATOM 1238 C CA . TYR A 1 159 ? 10.342 -15.627 -12.593 1.00 64.12 159 TYR A CA 1
ATOM 1239 C C . TYR A 1 159 ? 10.237 -16.023 -11.113 1.00 64.12 159 TYR A C 1
ATOM 1241 O O . TYR A 1 159 ? 11.065 -16.772 -10.605 1.00 64.12 159 TYR A O 1
ATOM 1249 N N . LYS A 1 160 ? 9.224 -15.519 -10.398 1.00 66.69 160 LYS A N 1
ATOM 1250 C CA . LYS A 1 160 ? 9.053 -15.787 -8.968 1.00 66.69 160 LYS A CA 1
ATOM 1251 C C . LYS A 1 160 ? 7.590 -16.023 -8.635 1.00 66.69 160 LYS A C 1
ATOM 1253 O O . LYS A 1 160 ? 6.810 -15.076 -8.564 1.00 66.69 160 LYS A O 1
ATOM 1258 N N . THR A 1 161 ? 7.237 -17.278 -8.400 1.00 66.38 161 THR A N 1
ATOM 1259 C CA . THR A 1 161 ? 5.912 -17.667 -7.920 1.00 66.38 161 THR A CA 1
ATOM 1260 C C . THR A 1 161 ? 5.888 -17.684 -6.395 1.00 66.38 161 THR A C 1
ATOM 1262 O O . THR A 1 161 ? 6.862 -18.062 -5.737 1.00 66.38 161 THR A O 1
ATOM 1265 N N . LEU A 1 162 ? 4.781 -17.218 -5.818 1.00 65.25 162 LEU A N 1
ATOM 1266 C CA . LEU A 1 162 ? 4.510 -17.388 -4.397 1.00 65.25 162 LEU A CA 1
ATOM 1267 C C . LEU A 1 162 ? 3.796 -18.730 -4.224 1.00 65.25 162 LEU A C 1
ATOM 1269 O O . LEU A 1 162 ? 2.733 -18.934 -4.805 1.00 65.25 162 LEU A O 1
ATOM 1273 N N . HIS A 1 163 ? 4.382 -19.633 -3.445 1.00 68.00 163 HIS A N 1
ATOM 1274 C CA . HIS A 1 163 ? 3.711 -20.859 -3.023 1.00 68.00 163 HIS A CA 1
ATOM 1275 C C . HIS A 1 163 ? 3.159 -20.630 -1.621 1.00 68.00 163 HIS A C 1
ATOM 1277 O O . HIS A 1 163 ? 3.901 -20.186 -0.741 1.00 68.00 163 HIS A O 1
ATOM 1283 N N . MET A 1 164 ? 1.873 -20.921 -1.427 1.00 65.00 164 MET A N 1
ATOM 1284 C CA . MET A 1 164 ? 1.264 -20.895 -0.100 1.00 65.00 164 MET A CA 1
ATOM 1285 C C . MET A 1 164 ? 1.924 -21.961 0.773 1.00 65.00 164 MET A C 1
ATOM 1287 O O . MET A 1 164 ? 2.127 -23.100 0.345 1.00 65.00 164 MET A O 1
ATOM 1291 N N . ARG A 1 165 ? 2.293 -21.586 1.995 1.00 76.75 165 ARG A N 1
ATOM 1292 C CA . ARG A 1 165 ? 2.795 -22.522 3.003 1.00 76.75 165 ARG A CA 1
ATOM 1293 C C . ARG A 1 165 ? 1.611 -23.185 3.705 1.00 76.75 165 ARG A C 1
ATOM 1295 O O . ARG A 1 165 ? 0.540 -22.603 3.815 1.00 76.75 165 ARG A O 1
ATOM 1302 N N . GLY A 1 166 ? 1.810 -24.386 4.253 1.00 73.50 166 GLY A N 1
ATOM 1303 C CA . GLY A 1 166 ? 0.767 -25.098 5.017 1.00 73.50 166 GLY A CA 1
ATOM 1304 C C . GLY A 1 166 ? 0.194 -24.290 6.193 1.00 73.50 166 GLY A C 1
ATOM 1305 O O . GLY A 1 166 ? -0.973 -24.432 6.545 1.00 73.50 166 GLY A O 1
ATOM 1306 N N . ILE A 1 167 ? 1.000 -23.383 6.748 1.00 74.81 167 ILE A N 1
ATOM 1307 C CA . ILE A 1 167 ? 0.612 -22.451 7.815 1.00 74.81 167 ILE A CA 1
ATOM 1308 C C . ILE A 1 167 ? -0.451 -21.450 7.327 1.00 74.81 167 ILE A C 1
ATOM 1310 O O . ILE A 1 167 ? -1.349 -21.106 8.092 1.00 74.81 167 ILE A O 1
ATOM 1314 N N . ASP A 1 168 ? -0.409 -21.051 6.052 1.00 75.88 168 ASP A N 1
ATOM 1315 C CA . ASP A 1 168 ? -1.365 -20.107 5.462 1.00 75.88 168 ASP A CA 1
ATOM 1316 C C . ASP A 1 168 ? -2.766 -20.737 5.384 1.00 75.88 168 ASP A C 1
ATOM 1318 O O . ASP A 1 168 ? -3.767 -20.089 5.686 1.00 75.88 168 ASP A O 1
ATOM 1322 N N . TYR A 1 169 ? -2.845 -22.034 5.065 1.00 79.06 169 TYR A N 1
ATOM 1323 C CA . TYR A 1 169 ? -4.109 -22.778 5.061 1.00 79.06 169 TYR A CA 1
ATOM 1324 C C . TYR A 1 169 ? -4.704 -22.915 6.461 1.00 79.06 169 TYR A C 1
ATOM 1326 O O . TYR A 1 169 ? -5.911 -22.734 6.636 1.00 79.06 169 TYR A O 1
ATOM 1334 N N . LEU A 1 170 ? -3.866 -23.197 7.464 1.00 81.38 170 LEU A N 1
ATOM 1335 C CA . LEU A 1 170 ? -4.314 -23.268 8.852 1.00 81.38 170 LEU A CA 1
ATOM 1336 C C . LEU A 1 170 ? -4.859 -21.909 9.308 1.00 81.38 170 LEU A C 1
ATOM 1338 O O . LEU A 1 170 ? -5.943 -21.856 9.885 1.00 81.38 170 LEU A O 1
ATOM 1342 N N . TRP A 1 171 ? -4.176 -20.817 8.954 1.00 77.81 171 TRP A N 1
ATOM 1343 C CA . TRP A 1 171 ? -4.618 -19.455 9.250 1.00 77.81 171 TRP A CA 1
ATOM 1344 C C . TRP A 1 171 ? -5.979 -19.127 8.619 1.00 77.81 171 TRP A C 1
ATOM 1346 O O . TRP A 1 171 ? -6.894 -18.701 9.323 1.00 77.81 171 TRP A O 1
ATOM 1356 N N . ILE A 1 172 ? -6.153 -19.403 7.321 1.00 80.81 172 ILE A N 1
ATOM 1357 C CA . ILE A 1 172 ? -7.423 -19.171 6.613 1.00 80.81 172 ILE A CA 1
ATOM 1358 C C . ILE A 1 172 ? -8.549 -20.006 7.230 1.00 80.81 172 ILE A C 1
ATOM 1360 O O . ILE A 1 172 ? -9.631 -19.479 7.489 1.00 80.81 172 ILE A O 1
ATOM 1364 N N . SER A 1 173 ? -8.301 -21.293 7.499 1.00 82.62 173 SER A N 1
ATOM 1365 C CA . SER A 1 173 ? -9.317 -22.190 8.064 1.00 82.62 173 SER A CA 1
ATOM 1366 C C . SER A 1 173 ? -9.823 -21.697 9.419 1.00 82.62 173 SER A C 1
ATOM 1368 O O . SER A 1 173 ? -11.026 -21.684 9.679 1.00 82.62 173 SER A O 1
ATOM 1370 N N . LEU A 1 174 ? -8.906 -21.215 10.255 1.00 81.25 174 LEU A N 1
ATOM 1371 C CA . LEU A 1 174 ? -9.208 -20.774 11.600 1.00 81.25 174 LEU A CA 1
ATOM 1372 C C . LEU A 1 174 ? -9.919 -19.412 11.582 1.00 81.25 174 LEU A C 1
ATOM 1374 O O . LEU A 1 174 ? -10.894 -19.216 12.309 1.00 81.25 174 LEU A O 1
ATOM 1378 N N . TRP A 1 175 ? -9.513 -18.505 10.689 1.00 80.62 175 TRP A N 1
ATOM 1379 C CA . TRP A 1 175 ? -10.198 -17.230 10.473 1.00 80.62 175 TRP A CA 1
ATOM 1380 C C . TRP A 1 175 ? -11.646 -17.428 10.004 1.00 80.62 175 TRP A C 1
ATOM 1382 O O . TRP A 1 175 ? -12.566 -16.788 10.518 1.00 80.62 175 TRP A O 1
ATOM 1392 N N . VAL A 1 176 ? -11.876 -18.357 9.071 1.00 84.69 176 VAL A N 1
ATOM 1393 C CA . VAL A 1 176 ? -13.223 -18.712 8.600 1.00 84.69 176 VAL A CA 1
ATOM 1394 C C . VAL A 1 176 ? -14.053 -19.330 9.727 1.00 84.69 176 VAL A C 1
ATOM 1396 O O . VAL A 1 176 ? -15.181 -18.893 9.952 1.00 84.69 176 VAL A O 1
ATOM 1399 N N . ALA A 1 177 ? -13.494 -20.280 10.482 1.00 84.62 177 ALA A N 1
ATOM 1400 C CA . ALA A 1 177 ? -14.189 -20.911 11.604 1.00 84.62 177 ALA A CA 1
ATOM 1401 C C . ALA A 1 177 ? -14.628 -19.882 12.660 1.00 84.62 177 ALA A C 1
ATOM 1403 O O . ALA A 1 177 ? -15.756 -19.935 13.146 1.00 84.62 177 ALA A O 1
ATOM 1404 N N . LEU A 1 178 ? -13.771 -18.903 12.967 1.00 81.56 178 LEU A N 1
ATOM 1405 C CA . LEU A 1 178 ? -14.082 -17.825 13.903 1.00 81.56 178 LEU A CA 1
ATOM 1406 C C . LEU A 1 178 ? -15.225 -16.921 13.412 1.00 81.56 178 LEU A C 1
ATOM 1408 O O . LEU A 1 178 ? -16.096 -16.532 14.185 1.00 81.56 178 LEU A O 1
ATOM 1412 N N . ASN A 1 179 ? -15.236 -16.564 12.128 1.00 80.31 179 ASN A N 1
ATOM 1413 C CA . ASN A 1 179 ? -16.317 -15.742 11.582 1.00 80.31 179 ASN A CA 1
ATOM 1414 C C . ASN A 1 179 ? -17.651 -16.497 11.592 1.00 80.31 179 ASN A C 1
ATOM 1416 O O . ASN A 1 179 ? -18.677 -15.916 11.937 1.00 80.31 179 ASN A O 1
ATOM 1420 N N . ILE A 1 180 ? -17.635 -17.796 11.285 1.00 83.69 180 ILE A N 1
ATOM 1421 C CA . ILE A 1 180 ? -18.835 -18.638 11.323 1.00 83.69 180 ILE A CA 1
ATOM 1422 C C . ILE A 1 180 ? -19.394 -18.722 12.748 1.00 83.69 180 ILE A C 1
ATOM 1424 O O . ILE A 1 180 ? -20.593 -18.534 12.932 1.00 83.69 180 ILE A O 1
ATOM 1428 N N . THR A 1 181 ? -18.556 -18.942 13.767 1.00 82.94 181 THR A N 1
ATOM 1429 C CA . THR A 1 181 ? -19.038 -19.008 15.158 1.00 82.94 181 THR A CA 1
ATOM 1430 C C . THR A 1 181 ? -19.633 -17.685 15.628 1.00 82.94 181 THR A C 1
ATOM 1432 O O . THR A 1 181 ? -20.667 -17.697 16.290 1.00 82.94 181 THR A O 1
ATOM 1435 N N . LEU A 1 182 ? -19.047 -16.546 15.239 1.00 79.38 182 LEU A N 1
ATOM 1436 C CA . LEU A 1 182 ? -19.597 -15.220 15.542 1.00 79.38 182 LEU A CA 1
ATOM 1437 C C . LEU A 1 182 ? -20.956 -14.982 14.869 1.00 79.38 182 LEU A C 1
ATOM 1439 O O . LEU A 1 182 ? -21.861 -14.449 15.506 1.00 79.38 182 LEU A O 1
ATOM 1443 N N . ILE A 1 183 ? -21.115 -15.401 13.611 1.00 81.12 183 ILE A N 1
ATOM 1444 C CA . ILE A 1 183 ? -22.391 -15.295 12.889 1.00 81.12 183 ILE A CA 1
ATOM 1445 C C . ILE A 1 183 ? -23.458 -16.172 13.553 1.00 81.12 183 ILE A C 1
ATOM 1447 O O . ILE A 1 183 ? -24.582 -15.722 13.751 1.00 81.12 183 ILE A O 1
ATOM 1451 N N . VAL A 1 184 ? -23.110 -17.400 13.943 1.00 82.94 184 VAL A N 1
ATOM 1452 C CA . VAL A 1 184 ? -24.035 -18.314 14.632 1.00 82.94 184 VAL A CA 1
ATOM 1453 C C . VAL A 1 184 ? -24.458 -17.754 15.993 1.00 82.94 184 VAL A C 1
ATOM 1455 O O . VAL A 1 184 ? -25.644 -17.766 16.308 1.00 82.94 184 VAL A O 1
ATOM 1458 N N . LEU A 1 185 ? -23.522 -17.205 16.772 1.00 79.81 185 LEU A N 1
ATOM 1459 C CA . LEU A 1 185 ? -23.813 -16.542 18.050 1.00 79.81 185 LEU A CA 1
ATOM 1460 C C . LEU A 1 185 ? -24.742 -15.333 17.888 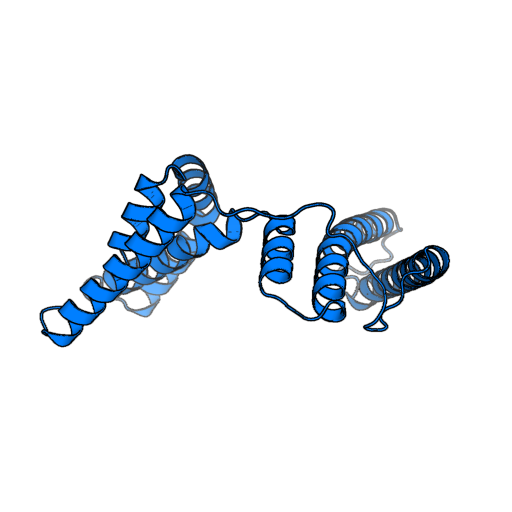1.00 79.81 185 LEU A C 1
ATOM 1462 O O . LEU A 1 185 ? -25.639 -15.143 18.709 1.00 79.81 185 LEU A O 1
ATOM 1466 N N . TRP A 1 186 ? -24.557 -14.553 16.820 1.00 77.25 186 TRP A N 1
A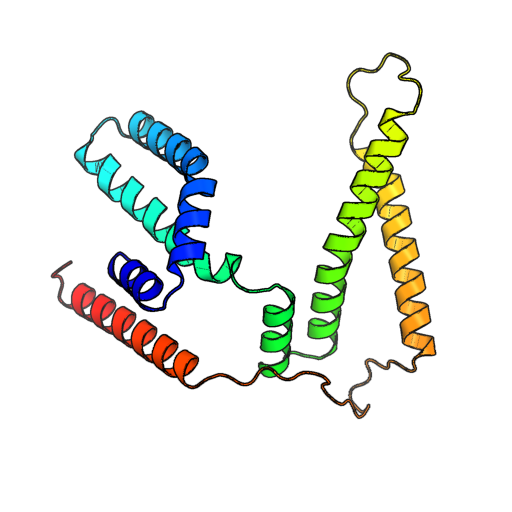TOM 1467 C CA . TRP A 1 186 ? -25.433 -13.430 16.490 1.00 77.25 186 TRP A CA 1
ATOM 1468 C C . TRP A 1 186 ? -26.845 -13.897 16.108 1.00 77.25 186 TRP A C 1
ATOM 1470 O O . TRP A 1 186 ? -27.826 -13.366 16.618 1.00 77.25 186 TRP A O 1
ATOM 1480 N N . ILE A 1 187 ? -26.963 -14.944 15.282 1.00 79.94 187 ILE A N 1
ATOM 1481 C CA . ILE A 1 187 ? -28.259 -15.536 14.902 1.00 79.94 187 ILE A CA 1
ATOM 1482 C C . ILE A 1 187 ? -28.993 -16.109 16.123 1.00 79.94 187 ILE A C 1
ATOM 1484 O O . ILE A 1 187 ? -30.216 -16.025 16.200 1.00 79.94 187 ILE A O 1
ATOM 1488 N N . MET A 1 188 ? -28.263 -16.665 17.093 1.00 77.62 188 MET A N 1
ATOM 1489 C CA . MET A 1 188 ? -28.837 -17.188 18.337 1.00 77.62 188 MET A CA 1
ATOM 1490 C C . MET A 1 188 ? -29.198 -16.101 19.365 1.00 77.62 188 MET A C 1
ATOM 1492 O O . MET A 1 188 ? -29.716 -16.436 20.427 1.00 77.62 188 MET A O 1
ATOM 1496 N N . GLY A 1 189 ? -28.970 -14.816 19.064 1.00 64.56 189 GLY A N 1
ATOM 1497 C CA . GLY A 1 189 ? -29.430 -13.689 19.886 1.00 64.56 189 GLY A CA 1
ATOM 1498 C C . GLY A 1 189 ? -28.734 -13.553 21.244 1.00 64.56 189 GLY A C 1
ATOM 1499 O O . GLY A 1 189 ? -29.275 -12.921 22.146 1.00 64.56 189 GLY A O 1
ATOM 1500 N N . ILE A 1 190 ? -27.555 -14.158 21.408 1.00 62.50 190 ILE A N 1
ATOM 1501 C CA . ILE A 1 190 ? -26.788 -14.156 22.668 1.00 62.50 190 ILE A CA 1
ATOM 1502 C C . ILE A 1 190 ? -25.779 -12.983 22.720 1.00 62.50 190 ILE A C 1
ATOM 1504 O O . ILE A 1 190 ? -25.137 -12.770 23.749 1.00 62.50 190 ILE A O 1
ATOM 1508 N N . ALA A 1 191 ? -25.647 -12.193 21.645 1.00 49.84 191 ALA A N 1
ATOM 1509 C CA . ALA A 1 191 ? -24.666 -11.108 21.513 1.00 49.84 191 ALA A CA 1
ATOM 1510 C C . ALA A 1 191 ? -25.249 -9.817 20.922 1.00 49.84 191 ALA A C 1
ATOM 1512 O O . ALA A 1 191 ? -26.064 -9.916 19.977 1.00 49.84 191 ALA A O 1
#

Secondary structure (DSSP, 8-state):
-HHHHHHHHHTTTHHHHHHHHHHHHHHHHHHHHHHHHHH--HHHHHHHHHHHHHHHHHTHHHHHS-HHHHHHHHHHTT--HHHHHHHHHHHHHHHHHHHHHHHHHHHHHTS---S-SS--HHHHHHHHHHHHHHHHHHHHHHHHHTT---STT-----S-PPPPPHHHHHHHHHHHHHHHHHHHHHHTT--

Organism: NCBI:txid1321816

InterPro domains:
  IPR003339 ABC/ECF transporter, transmembrane component [PF02361] (35-151)
  IPR003339 ABC/ECF transporter, transmembrane component [cd16914] (17-183)